Protein 4ZKY (pdb70)

CATH classification: 2.30.110.10

Sequence (278 aa):
FDAVTAFADAPAAVLSTLNADGAPHLVPVVFAVHVPHVEGQPARIYTAVDAKRKTTRNLRRLANIDRDSRVSLLVDDHYSDDWTQQLWWVRADGVATTHHSGDEVATGYALLRAKYHQYERVSLDGPVISVEVSRWASWQAFDAVTAFADAPAAVLSTLNADGAPHLVPVVFAVHVPHVEGQPARIYTAVDDAKRRKTTRNLRRLANIDDRDSRVSLLVDHYSDDWTQLWWVRADGVATTHHSGDEVATGYALLRAKYHQYERVSLDGPVISVEVSRWASWQA

Nearest PDB structures (foldseek):
  5jv4-assembly2_E  TM=9.352E-01  e=9.839E-26  Mycolicibacterium smegmatis
  5bnc-assembly1_B  TM=6.588E-01  e=6.387E-07  Mycolicibacterium smegmatis MC2 155
  2i02-assembly1_A  TM=6.975E-01  e=3.443E-06  Nostoc punctiforme PCC 73102
  6vna-assembly2_B-2  TM=7.358E-01  e=2.662E-05  Paracoccus denitrificans PD1222
  5jv4-assembly2_E  TM=9.347E-01  e=2.753E-26  Mycolicibacterium smegmatis

Solvent-accessible surface area: 13963 Å² total; per-residue (Å²): 124,82,19,37,66,20,0,25,107,15,59,21,2,5,1,0,1,6,18,77,103,24,10,4,12,0,11,28,11,25,0,4,21,66,79,16,179,97,150,75,104,58,10,88,0,2,1,17,3,125,20,135,170,175,110,53,180,68,82,115,28,25,52,6,8,134,159,37,41,79,4,0,0,2,3,53,74,60,19,91,57,36,104,95,32,50,17,0,1,0,21,7,73,3,68,38,42,142,88,52,120,36,19,62,48,0,44,61,50,0,119,90,66,10,123,6,15,164,140,48,81,19,118,13,11,0,0,5,0,88,7,92,138,69,17,54,114,94,75,112,87,14,41,68,23,0,24,109,15,60,23,2,9,0,0,0,7,22,79,101,24,16,4,2,0,8,23,11,29,0,4,20,73,86,25,192,96,178,67,111,44,10,78,0,3,2,23,3,79,55,160,156,188,37,124,59,20,104,76,17,22,44,3,5,109,124,36,39,77,4,0,0,1,4,50,76,47,25,94,60,26,88,104,35,52,32,0,13,0,10,6,70,3,69,23,46,134,85,52,123,40,16,64,48,0,43,63,45,0,122,91,61,8,103,18,16,129,204,65,58,16,90,8,11,0,0,4,0,72,10,76,120,71,29,54,109,101,74

InterPro domains:
  IPR011576 Pyridoxamine 5'-phosphate oxidase, N-terminal [PF01243] (8-140)
  IPR012349 FMN-binding split barrel [G3DSA:2.30.110.10] (1-142)
  IPR019967 F420-dependent enzyme, PPOX class, family Rv0121, probable [TIGR03668] (3-141)
  IPR052019 F420H(2)-dependent biliverdin reductase/Heme oxygenase [PTHR35176] (6-141)

Foldseek 3Di:
DDQVVVVQQDQKKWKWFAFPVRDIDIDMFGWHKADDPVPPFFIKIKTFDPDDPPPDDVCGVVVRCVVPQWMKIKDWDDDPPQQFTKMKMFTFGKDKAQDDDSLVVGVVRRVVNDVVCVVPPGRGIMIMTGTPDMDMDGD/DPQVVVVQQDQKKWKWFAAPVRHIDIDMFGWHKDDDPDPPFFIKIKTFDDPVDDDPVSVRVVVRCVVFQWMKIKDWDDDPPQQFTKMKMFTFGKDKAQDDDSLVVGVVRRVVNDVCCVPPPGRGIMIMTGTPDMDMDGD

Secondary structure (DSSP, 8-state):
--HHHHHHH-S-EEEEEE-TTS-EEEEEE--EEE--TTSSS--EEEEE----SSS---HHHHHHHHH--EEEEEEEE--SSGGG-EEEEEEEEEEEESSSHHHHHHHHHHHHH-GGGGTS---S-EEEEEEEEEEEEE-/--HHHHHHH-S-EEEEEE-TTS-EEEEEE--EEE--SSSSPPPEEEEE---SS--HHHHHHHHHHHH--EEEEEEEE--SSGGG-EEEEEEEEEEEESSSHHHHHHHHHHHHH-GGGGTS---S-EEEEEEEEEEEEE-

Organism: Mycolicibacterium smegmatis (strain ATCC 700084 / mc(2)155) (NCBI:txid246196)

Radius of gyration: 18.81 Å; Cα contacts (8 Å, |Δi|>4): 595; chains: 2; bounding box: 37×43×56 Å

B-factor: mean 31.4, std 14.58, range [12.13, 107.07]

Structure (mmCIF, N/CA/C/O backbone):
data_4ZKY
#
_entry.id   4ZKY
#
_cell.length_a   56.704
_cell.length_b   59.415
_cell.length_c   95.990
_cell.angle_alpha   90.00
_cell.angle_beta   90.00
_cell.angle_gamma   90.00
#
_symmetry.space_group_name_H-M   'P 21 21 21'
#
loop_
_entity.id
_entity.type
_entity.pdbx_description
1 polymer 'Pyridoxamine 5-phosphate oxidase'
2 non-polymer 'IODIDE ION'
3 non-polymer 'CHLORIDE ION'
4 non-polymer 'SODIUM ION'
5 water water
#
loop_
_atom_site.group_PDB
_atom_site.id
_atom_site.type_symbol
_atom_site.label_atom_id
_atom_site.label_alt_id
_atom_site.label_comp_id
_atom_site.label_asym_id
_atom_site.label_entity_id
_atom_site.label_seq_id
_atom_site.pdbx_PDB_ins_code
_atom_site.Cartn_x
_atom_site.Cartn_y
_atom_site.Cartn_z
_atom_site.occupancy
_atom_site.B_iso_or_equiv
_atom_site.auth_seq_id
_atom_site.auth_comp_id
_atom_site.auth_asym_id
_atom_site.auth_atom_id
_atom_site.pdbx_PDB_model_num
ATOM 1 N N . PHE A 1 5 ? -13.987 -31.165 10.240 1.00 54.43 4 PHE A N 1
ATOM 2 C CA . PHE A 1 5 ? -13.456 -29.867 10.647 1.00 49.24 4 PHE A CA 1
ATOM 3 C C . PHE A 1 5 ? -14.325 -29.258 11.737 1.00 45.80 4 PHE A C 1
ATOM 4 O O . PHE A 1 5 ? -15.498 -28.964 11.510 1.00 52.80 4 PHE A O 1
ATOM 12 N N . ASP A 1 6 ? -13.750 -29.080 12.922 1.00 44.90 5 ASP A N 1
ATOM 13 C CA . ASP A 1 6 ? -14.453 -28.420 14.016 1.00 44.22 5 ASP A CA 1
ATOM 14 C C . ASP A 1 6 ? -13.953 -26.976 14.163 1.00 41.05 5 ASP A C 1
ATOM 15 O O . ASP A 1 6 ? -12.812 -26.746 14.568 1.00 37.08 5 ASP A O 1
ATOM 20 N N . ALA A 1 7 ? -14.800 -26.013 13.821 1.00 40.95 6 ALA A N 1
ATOM 21 C CA . ALA A 1 7 ? -14.384 -24.616 13.800 1.00 36.92 6 ALA A CA 1
ATOM 22 C C . ALA A 1 7 ? -13.927 -24.158 15.180 1.00 35.70 6 ALA A C 1
ATOM 23 O O . ALA A 1 7 ? -12.885 -23.515 15.305 1.00 31.54 6 ALA A O 1
ATOM 25 N N . VAL A 1 8 ? -14.681 -24.512 16.219 1.00 34.96 7 VAL A N 1
ATOM 26 C CA . VAL A 1 8 ? -14.360 -24.037 17.562 1.00 33.39 7 VAL A CA 1
ATOM 27 C C . VAL A 1 8 ? -13.009 -24.585 18.017 1.00 34.88 7 VAL A C 1
ATOM 28 O O . VAL A 1 8 ? -12.214 -23.874 18.628 1.00 32.21 7 VAL A O 1
ATOM 32 N N . THR A 1 9 ? -12.740 -25.846 17.701 1.00 36.89 8 THR A N 1
ATOM 33 C CA . THR A 1 9 ? -11.467 -26.452 18.072 1.00 39.01 8 THR A CA 1
ATOM 34 C C . THR A 1 9 ? -10.288 -25.826 17.329 1.00 35.81 8 THR A C 1
ATOM 35 O O . THR A 1 9 ? -9.244 -25.539 17.927 1.00 36.06 8 THR A O 1
ATOM 39 N N . ALA A 1 10 ? -10.466 -25.614 16.029 1.00 32.36 9 ALA A N 1
ATOM 40 C CA . ALA A 1 10 ? -9.438 -25.001 15.198 1.00 33.68 9 ALA A CA 1
ATOM 41 C C . ALA A 1 10 ? -9.092 -23.614 15.737 1.00 28.39 9 ALA A C 1
ATOM 42 O O . ALA A 1 10 ? -7.920 -23.248 15.831 1.00 31.11 9 ALA A O 1
ATOM 44 N N . PHE A 1 11 ? -10.120 -22.857 16.096 1.00 27.49 10 PHE A N 1
ATOM 45 C CA . PHE A 1 11 ? -9.931 -21.537 16.674 1.00 25.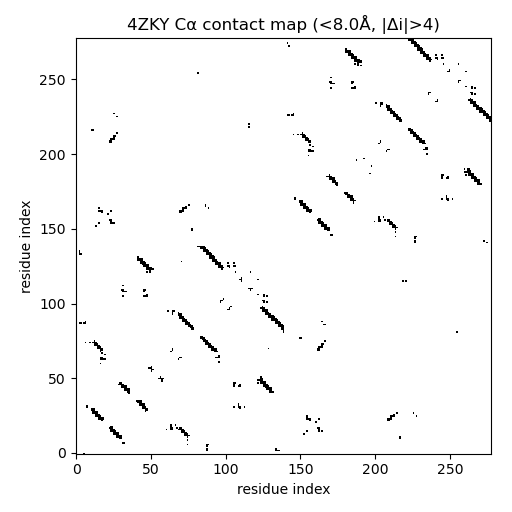84 10 PHE A CA 1
ATOM 46 C C . PHE A 1 11 ? -9.187 -21.645 18.012 1.00 29.02 10 PHE A C 1
ATOM 47 O O . PHE A 1 11 ? -8.182 -20.977 18.236 1.00 26.41 10 PHE A O 1
ATOM 55 N N . ALA A 1 12 ? -9.679 -22.503 18.898 1.00 32.23 11 ALA A N 1
ATOM 56 C CA . ALA A 1 12 ? -9.132 -22.612 20.250 1.00 30.91 11 ALA A CA 1
ATOM 57 C C . ALA A 1 12 ? -7.656 -23.018 20.255 1.00 31.46 11 ALA A C 1
ATOM 58 O O . ALA A 1 12 ? -6.875 -22.554 21.084 1.00 34.20 11 ALA A O 1
ATOM 60 N N . ASP A 1 13 ? -7.276 -23.875 19.318 1.00 27.67 12 ASP A N 1
ATOM 61 C CA . ASP A 1 13 ? -5.919 -24.407 19.275 1.00 36.20 12 ASP A CA 1
ATOM 62 C C . ASP A 1 13 ? -4.899 -23.438 18.687 1.00 39.15 12 ASP A C 1
ATOM 63 O O . ASP A 1 13 ? -3.704 -23.592 18.921 1.00 39.66 12 ASP A O 1
ATOM 68 N N . ALA A 1 14 ? -5.359 -22.453 17.917 1.00 27.74 13 ALA A N 1
ATOM 69 C CA . ALA A 1 14 ? -4.443 -21.532 17.263 1.00 31.48 13 ALA A CA 1
ATOM 70 C C . ALA A 1 14 ? -3.759 -20.596 18.255 1.00 25.29 13 ALA A C 1
ATOM 71 O O . ALA A 1 14 ? -4.344 -20.202 19.250 1.00 25.69 13 ALA A O 1
ATOM 73 N N . PRO A 1 15 ? -2.507 -20.239 17.966 1.00 26.20 14 PRO A N 1
ATOM 74 C CA . PRO A 1 15 ? -1.698 -19.402 18.844 1.00 25.70 14 PRO A CA 1
ATOM 75 C C . PRO A 1 15 ? -2.125 -17.944 18.871 1.00 27.40 14 PRO A C 1
ATOM 76 O O . PRO A 1 15 ? -2.027 -17.312 19.922 1.00 25.46 14 PRO A O 1
ATOM 80 N N . ALA A 1 16 ? -2.610 -17.423 17.746 1.00 24.03 15 ALA A N 1
ATOM 81 C CA . ALA A 1 16 ? -2.876 -15.995 17.652 1.00 22.93 15 ALA A CA 1
ATOM 82 C C . ALA A 1 16 ? -4.211 -15.700 16.971 1.00 22.23 15 ALA A C 1
ATOM 83 O O . ALA A 1 16 ? -4.618 -16.402 16.054 1.00 24.71 15 ALA A O 1
ATOM 85 N N . ALA A 1 17 ? -4.895 -14.662 17.428 1.00 17.82 16 ALA A N 1
ATOM 86 C CA . ALA A 1 17 ? -6.105 -14.215 16.738 1.00 17.94 16 ALA A CA 1
ATOM 87 C C . ALA A 1 17 ? -6.000 -12.715 16.506 1.00 17.48 16 ALA A C 1
ATOM 88 O O . ALA A 1 17 ? -5.225 -12.034 17.185 1.00 22.47 16 ALA A O 1
ATOM 90 N N . VAL A 1 18 ? -6.754 -12.186 15.551 1.00 18.10 17 VAL A N 1
ATOM 91 C CA . VAL A 1 18 ? -6.827 -10.740 15.432 1.00 16.77 17 VAL A CA 1
ATOM 92 C C . VAL A 1 18 ? -8.115 -10.237 16.075 1.00 18.44 17 VAL A C 1
ATOM 93 O O . VAL A 1 18 ? -9.203 -10.695 15.723 1.00 18.30 17 VAL A O 1
ATOM 97 N N . LEU A 1 19 ? -7.976 -9.291 17.004 1.00 16.80 18 LEU A N 1
ATOM 98 C CA . LEU A 1 19 ? -9.097 -8.679 17.708 1.00 15.79 18 LEU A CA 1
ATOM 99 C C . LEU A 1 19 ? -9.476 -7.354 17.073 1.00 15.07 18 LEU A C 1
ATOM 100 O O . LEU A 1 19 ? -8.635 -6.471 16.911 1.00 17.90 18 LEU A O 1
ATOM 105 N N . SER A 1 20 ? -10.749 -7.210 16.725 1.00 15.59 19 SER A N 1
ATOM 106 C CA . SER A 1 20 ? -11.230 -5.937 16.203 1.00 16.24 19 SER A CA 1
ATOM 107 C C . SER A 1 20 ? -12.173 -5.275 17.181 1.00 18.74 19 SER A C 1
ATOM 108 O O . SER A 1 20 ? -13.119 -5.905 17.647 1.00 19.67 19 SER A O 1
ATOM 111 N N . THR A 1 21 ? -11.891 -4.014 17.500 1.00 21.68 20 THR A N 1
ATOM 112 C CA . THR A 1 21 ? -12.758 -3.190 18.342 1.00 22.82 20 THR A CA 1
ATOM 113 C C . THR A 1 21 ? -13.073 -1.923 17.570 1.00 21.53 20 THR A C 1
ATOM 114 O O . THR A 1 21 ? -12.467 -1.665 16.536 1.00 21.08 20 THR A O 1
ATOM 118 N N . LEU A 1 22 ? -13.994 -1.120 18.092 1.00 18.12 21 LEU A N 1
ATOM 119 C CA . LEU A 1 22 ? -14.401 0.105 17.432 1.00 19.73 21 LEU A CA 1
ATOM 120 C C . LEU A 1 22 ? -13.774 1.328 18.076 1.00 19.28 21 LEU A C 1
ATOM 121 O O . LEU A 1 22 ? -13.917 1.521 19.285 1.00 23.59 21 LEU A O 1
ATOM 126 N N . ASN A 1 23 ? -13.122 2.154 17.273 1.00 20.74 22 ASN A N 1
ATOM 127 C CA . ASN A 1 23 ? -12.567 3.411 17.752 1.00 20.20 22 ASN A CA 1
ATOM 128 C C . ASN A 1 23 ? -13.697 4.371 18.108 1.00 26.29 22 ASN A C 1
ATOM 129 O O . ASN A 1 23 ? -14.865 4.101 17.817 1.00 22.30 22 ASN A O 1
ATOM 134 N N . ALA A 1 24 ? -13.348 5.483 18.754 1.00 27.50 23 ALA A N 1
ATOM 135 C CA . ALA A 1 24 ? -14.347 6.462 19.191 1.00 29.35 23 ALA A CA 1
ATOM 136 C C . ALA A 1 24 ? -15.269 6.945 18.072 1.00 27.73 23 ALA A C 1
ATOM 137 O O . ALA A 1 24 ? -16.462 7.157 18.306 1.00 29.24 23 ALA A O 1
ATOM 139 N N . ASP A 1 25 ? -14.725 7.129 16.872 1.00 24.74 24 ASP A N 1
ATOM 140 C CA . ASP A 1 25 ? -15.539 7.619 15.756 1.00 27.03 24 ASP A CA 1
ATOM 141 C C . ASP A 1 25 ? -16.256 6.498 14.998 1.00 28.37 24 ASP A C 1
ATOM 142 O O . ASP A 1 25 ? -16.900 6.740 13.975 1.00 25.42 24 ASP A O 1
ATOM 147 N N . GLY A 1 26 ? -16.138 5.276 15.493 1.00 24.43 25 GLY A N 1
ATOM 148 C CA . GLY A 1 26 ? -16.818 4.136 14.884 1.00 23.54 25 GLY A CA 1
ATOM 149 C C . GLY A 1 26 ? -15.979 3.332 13.900 1.00 25.87 25 GLY A C 1
ATOM 150 O O . GLY A 1 26 ? -16.410 2.274 13.427 1.00 20.91 25 GLY A O 1
ATOM 151 N N . ALA A 1 27 ? -14.790 3.823 13.579 1.00 22.83 26 ALA A N 1
ATOM 152 C CA . ALA A 1 27 ? -13.906 3.124 12.621 1.00 21.22 26 ALA A CA 1
ATOM 153 C C . ALA A 1 27 ? -13.289 1.882 13.252 1.00 22.56 26 ALA A C 1
ATOM 154 O O . ALA A 1 27 ? -13.094 1.805 14.461 1.00 22.41 26 ALA A O 1
ATOM 156 N N . PRO A 1 28 ? -12.975 0.873 12.436 1.00 18.50 27 PRO A N 1
ATOM 157 C CA . PRO A 1 28 ? -12.444 -0.332 13.062 1.00 16.67 27 PRO A CA 1
ATOM 158 C C . PRO A 1 28 ? -10.982 -0.217 13.441 1.00 17.86 27 PRO A C 1
ATOM 159 O O . PRO A 1 28 ? -10.189 0.452 12.776 1.00 21.78 27 PRO A O 1
ATOM 163 N N . HIS A 1 29 ? -10.635 -0.907 14.513 1.00 20.17 28 HIS A N 1
ATOM 164 C CA . HIS A 1 29 ? -9.276 -1.023 14.964 1.00 25.40 28 HIS A CA 1
ATOM 165 C C . HIS A 1 29 ? -8.919 -2.510 15.016 1.00 24.97 28 HIS A C 1
ATOM 166 O O . HIS A 1 29 ? -9.809 -3.339 15.145 1.00 28.34 28 HIS A O 1
ATOM 173 N N . LEU A 1 30 ? -7.651 -2.838 14.777 1.00 17.13 29 LEU A N 1
ATOM 174 C CA . LEU A 1 30 ? -7.166 -4.225 14.765 1.00 15.85 29 LEU A CA 1
ATOM 175 C C . LEU A 1 30 ? -5.885 -4.390 15.565 1.00 15.92 29 LEU A C 1
ATOM 176 O O . LEU A 1 30 ? -4.949 -3.601 15.386 1.00 17.22 29 LEU A O 1
ATOM 181 N N . VAL A 1 31 ? -5.799 -5.446 16.371 1.00 15.35 30 VAL A N 1
ATOM 182 C CA . VAL A 1 31 ? -4.563 -5.755 17.090 1.00 16.49 30 VAL A CA 1
ATOM 183 C C . VAL A 1 31 ? -4.513 -7.277 17.286 1.00 15.26 30 VAL A C 1
ATOM 184 O O . VAL A 1 31 ? -5.550 -7.901 17.494 1.00 18.80 30 VAL A O 1
ATOM 188 N N . PRO A 1 32 ? -3.328 -7.889 17.154 1.00 15.67 31 PRO A N 1
ATOM 189 C CA . PRO A 1 32 ? -3.316 -9.325 17.416 1.00 17.72 31 PRO A CA 1
ATOM 190 C C . PRO A 1 32 ? -3.225 -9.612 18.905 1.00 18.42 31 PRO A C 1
ATOM 191 O O . PRO A 1 32 ? -2.699 -8.790 19.679 1.00 20.86 31 PRO A O 1
ATOM 195 N N . VAL A 1 33 ? -3.755 -10.765 19.291 1.00 19.16 32 VAL A N 1
ATOM 196 C CA . VAL A 1 33 ? -3.775 -11.164 20.695 1.00 20.59 32 VAL A CA 1
ATOM 197 C C . VAL A 1 33 ? -3.446 -12.655 20.850 1.00 22.74 32 VAL A C 1
ATOM 198 O O . VAL A 1 33 ? -3.607 -13.439 19.918 1.00 20.48 32 VAL A O 1
ATOM 202 N N . VAL A 1 34 ? -2.933 -13.035 22.026 1.00 21.66 33 VAL A N 1
ATOM 203 C CA . VAL A 1 34 ? -2.973 -14.433 22.442 1.00 26.62 33 VAL A CA 1
ATOM 204 C C . VAL A 1 34 ? -4.203 -14.562 23.329 1.00 21.78 33 VAL A C 1
ATOM 205 O O . VAL A 1 34 ? -4.656 -13.582 23.928 1.00 22.67 33 VAL A O 1
ATOM 209 N N . PHE A 1 35 ? -4.768 -15.760 23.380 1.00 26.99 34 PHE A N 1
ATOM 210 C CA . PHE A 1 35 ? -6.121 -15.930 23.878 1.00 25.99 34 PHE A CA 1
ATOM 211 C C . PHE A 1 35 ? -6.360 -17.376 24.304 1.00 27.08 34 PHE A C 1
ATOM 212 O O . PHE A 1 35 ? -5.664 -18.288 23.853 1.00 26.97 34 PHE A O 1
ATOM 220 N N . ALA A 1 36 ? -7.384 -17.582 25.124 1.00 28.70 35 ALA A N 1
ATOM 221 C CA . ALA A 1 36 ? -7.817 -18.932 25.435 1.00 30.92 35 ALA A CA 1
ATOM 222 C C . ALA A 1 36 ? -9.328 -19.028 25.364 1.00 25.23 35 ALA A C 1
ATOM 223 O O . ALA A 1 36 ? -10.045 -18.118 25.795 1.00 33.18 35 ALA A O 1
ATOM 225 N N . VAL A 1 37 ? -9.813 -20.149 24.851 1.00 29.96 36 VAL A N 1
ATOM 226 C CA . VAL A 1 37 ? -11.239 -20.347 24.702 1.00 29.32 36 VAL A CA 1
ATOM 227 C C . VAL A 1 37 ? -11.753 -21.264 25.806 1.00 36.23 36 VAL A C 1
ATOM 228 O O . VAL A 1 37 ? -11.132 -22.268 26.117 1.00 34.47 36 VAL A O 1
ATOM 232 N N . HIS A 1 38 ? -12.867 -20.887 26.416 1.00 34.86 37 HIS A N 1
ATOM 233 C CA . HIS A 1 38 ? -13.578 -21.802 27.300 1.00 41.96 37 HIS A CA 1
ATOM 234 C C . HIS A 1 38 ? -14.851 -22.313 26.628 1.00 44.77 37 HIS A C 1
ATOM 235 O O . HIS A 1 38 ? -15.750 -21.525 26.330 1.00 45.94 37 HIS A O 1
ATOM 242 N N . VAL A 1 39 ? -14.939 -23.619 26.394 1.00 46.77 38 VAL A N 1
ATOM 243 C CA . VAL A 1 39 ? -16.189 -24.179 25.893 1.00 55.18 38 VAL A CA 1
ATOM 244 C C . VAL A 1 39 ? -16.988 -24.715 27.067 1.00 63.50 38 VAL A C 1
ATOM 245 O O . VAL A 1 39 ? -16.615 -25.725 27.667 1.00 62.48 38 VAL A O 1
ATOM 249 N N . PRO A 1 40 ? -18.101 -24.038 27.393 1.00 66.31 39 PRO A N 1
ATOM 250 C CA . PRO A 1 40 ? -18.875 -24.428 28.574 1.00 72.82 39 PRO A CA 1
ATOM 251 C C . PRO A 1 40 ? -19.416 -25.828 28.362 1.00 78.39 39 PRO A C 1
ATOM 252 O O . PRO A 1 40 ? -20.037 -26.106 27.332 1.00 80.07 39 PRO A O 1
ATOM 256 N N . HIS A 1 41 ? -19.184 -26.705 29.329 1.00 84.17 40 HIS A N 1
ATOM 257 C CA . HIS A 1 41 ? -19.536 -28.098 29.131 1.00 89.91 40 HIS A CA 1
ATOM 258 C C . HIS A 1 41 ? -20.953 -28.382 29.625 1.00 91.16 40 HIS A C 1
ATOM 259 O O . HIS A 1 41 ? -21.310 -29.527 29.896 1.00 96.42 40 HIS A O 1
ATOM 266 N N . VAL A 1 42 ? -21.758 -27.331 29.743 1.00 88.68 41 VAL A N 1
ATOM 267 C CA . VAL A 1 42 ? -23.163 -27.488 30.091 1.00 90.15 41 VAL A CA 1
ATOM 268 C C . VAL A 1 42 ? -23.953 -27.348 28.803 1.00 89.96 41 VAL A C 1
ATOM 269 O O . VAL A 1 42 ? -25.166 -27.143 28.821 1.00 89.48 41 VAL A O 1
ATOM 273 N N . GLU A 1 43 ? -23.208 -27.477 27.704 1.00 87.55 42 GLU A N 1
ATOM 274 C CA . GLU A 1 43 ? -23.653 -27.414 26.308 1.00 88.18 42 GLU A CA 1
ATOM 275 C C . GLU A 1 43 ? -24.968 -26.666 26.068 1.00 87.64 42 GLU A C 1
ATOM 276 O O . GLU A 1 43 ? -26.046 -27.139 26.421 1.00 91.69 42 GLU A O 1
ATOM 282 N N . GLY A 1 44 ? -24.872 -25.528 25.392 1.00 85.76 43 GLY A N 1
ATOM 283 C CA . GLY A 1 44 ? -26.025 -24.681 25.153 1.00 83.38 43 GLY A CA 1
ATOM 284 C C . GLY A 1 44 ? -25.755 -23.328 25.777 1.00 83.76 43 GLY A C 1
ATOM 285 O O . GLY A 1 44 ? -26.533 -22.382 25.632 1.00 79.13 43 GLY A O 1
ATOM 286 N N . GLN A 1 45 ? -24.588 -23.204 26.358 1.00 81.61 44 GLN A N 1
ATOM 287 C CA . GLN A 1 45 ? -24.208 -21.928 26.852 1.00 74.45 44 GLN A CA 1
ATOM 288 C C . GLN A 1 45 ? -23.126 -21.393 25.980 1.00 70.42 44 GLN A C 1
ATOM 289 O O . GLN A 1 45 ? -22.429 -22.129 25.327 1.00 67.28 44 GLN A O 1
ATOM 295 N N . PRO A 1 46 ? -23.035 -20.081 25.921 1.00 66.37 45 PRO A N 1
ATOM 296 C CA . PRO A 1 46 ? -22.131 -19.497 24.929 1.00 56.58 45 PRO A CA 1
ATOM 297 C C . PRO A 1 46 ? -20.675 -19.752 25.285 1.00 51.74 45 PRO A C 1
ATOM 298 O O . PRO A 1 46 ? -20.323 -19.778 26.463 1.00 49.09 45 PRO A O 1
ATOM 302 N N . ALA A 1 47 ? -19.836 -19.925 24.270 1.00 47.16 46 ALA A N 1
ATOM 303 C CA . ALA A 1 47 ? -18.404 -20.025 24.487 1.00 45.36 46 ALA A CA 1
ATOM 304 C C . ALA A 1 47 ? -17.870 -18.706 25.032 1.00 37.32 46 ALA A C 1
ATOM 305 O O . ALA A 1 47 ? -18.456 -17.639 24.807 1.00 36.16 46 ALA A O 1
ATOM 307 N N . ARG A 1 48 ? -16.754 -18.781 25.745 1.00 34.90 47 ARG A N 1
ATOM 308 C CA . ARG A 1 48 ? -16.097 -17.583 26.247 1.00 36.22 47 ARG A CA 1
ATOM 309 C C . ARG A 1 48 ? -14.678 -17.505 25.726 1.00 33.23 47 ARG A C 1
ATOM 310 O O . ARG A 1 48 ? -13.952 -18.497 25.735 1.00 34.20 47 ARG A O 1
ATOM 318 N N . ILE A 1 49 ? -14.274 -16.321 25.285 1.00 27.54 48 ILE A N 1
ATOM 319 C CA . ILE A 1 49 ? -12.889 -16.130 24.882 1.00 27.42 48 ILE A CA 1
ATOM 320 C C . ILE A 1 49 ? -12.197 -15.184 25.843 1.00 27.64 48 ILE A C 1
ATOM 321 O O . ILE A 1 49 ? -12.694 -14.089 26.111 1.00 32.14 48 ILE A O 1
ATOM 326 N N . TYR A 1 50 ? -11.044 -15.600 26.348 1.00 29.94 49 TYR A N 1
ATOM 327 C CA . TYR A 1 50 ? -10.319 -14.793 27.312 1.00 30.29 49 TYR A CA 1
ATOM 328 C C . TYR A 1 50 ? -9.009 -14.282 26.753 1.00 26.26 49 TYR A C 1
ATOM 329 O O . TYR A 1 50 ? -8.258 -15.030 26.140 1.00 26.13 49 TYR A O 1
ATOM 338 N N . THR A 1 51 ? -8.725 -13.008 26.995 1.00 23.49 50 THR A N 1
ATOM 339 C CA . THR A 1 51 ? -7.448 -12.457 26.591 1.00 26.01 50 THR A CA 1
ATOM 340 C C . THR A 1 51 ? -7.010 -11.382 27.577 1.00 23.40 50 THR A C 1
ATOM 341 O O . THR A 1 51 ? -7.810 -10.539 27.992 1.00 29.69 50 THR A O 1
ATOM 345 N N . ALA A 1 52 ? -5.735 -11.428 27.949 1.00 28.97 51 ALA A N 1
ATOM 346 C CA . ALA A 1 52 ? -5.189 -10.543 28.970 1.00 33.22 51 ALA A CA 1
ATOM 347 C C . ALA A 1 52 ? -4.537 -9.344 28.305 1.00 33.44 51 ALA A C 1
ATOM 348 O O . ALA A 1 52 ? -4.090 -9.424 27.157 1.00 36.88 51 ALA A O 1
ATOM 350 N N . VAL A 1 53 ? -4.514 -8.228 29.022 1.00 31.27 52 VAL A N 1
ATOM 351 C CA . VAL A 1 53 ? -3.893 -7.011 28.529 1.00 32.31 52 VAL A CA 1
ATOM 352 C C . VAL A 1 53 ? -2.703 -6.586 29.382 1.00 40.73 52 VAL A C 1
ATOM 353 O O . VAL A 1 53 ? -2.824 -6.473 30.600 1.00 43.59 52 VAL A O 1
ATOM 357 N N . ASP A 1 54 ? -1.556 -6.364 28.748 1.00 44.54 53 ASP A N 1
ATOM 358 C CA . ASP A 1 54 ? -0.402 -5.785 29.434 1.00 48.61 53 ASP A CA 1
ATOM 359 C C . ASP A 1 54 ? -0.565 -4.268 29.492 1.00 54.30 53 ASP A C 1
ATOM 360 O O . ASP A 1 54 ? -0.040 -3.541 28.645 1.00 53.87 53 ASP A O 1
ATOM 365 N N . ALA A 1 55 ? -1.341 -3.792 30.466 1.00 52.37 54 ALA A N 1
ATOM 366 C CA . ALA A 1 55 ? -1.545 -2.346 30.642 1.00 57.08 54 ALA A CA 1
ATOM 367 C C . ALA A 1 55 ? -1.578 -1.918 32.115 1.00 65.88 54 ALA A C 1
ATOM 368 O O . ALA A 1 55 ? -2.342 -2.469 32.910 1.00 63.44 54 ALA A O 1
ATOM 370 N N . LYS A 1 56 ? -0.707 -0.977 32.477 1.00 69.95 55 LYS A N 1
ATOM 371 C CA . LYS A 1 56 ? -0.767 -0.334 33.787 1.00 70.64 55 LYS A CA 1
ATOM 372 C C . LYS A 1 56 ? -1.593 0.966 33.667 1.00 68.14 55 LYS A C 1
ATOM 373 O O . LYS A 1 56 ? -1.586 1.608 32.609 1.00 66.83 55 LYS A O 1
ATOM 379 N N . ARG A 1 57 ? -2.251 1.389 34.748 1.00 72.96 56 ARG A N 1
ATOM 380 C CA . ARG A 1 57 ? -3.048 2.619 34.723 1.00 69.22 56 ARG A CA 1
ATOM 381 C C . ARG A 1 57 ? -2.172 3.843 35.026 1.00 73.68 56 ARG A C 1
ATOM 382 O O . ARG A 1 57 ? -1.158 3.733 35.720 1.00 76.37 56 ARG A O 1
ATOM 390 N N . LYS A 1 58 ? -2.566 4.991 34.469 1.00 72.88 57 LYS A N 1
ATOM 391 C CA . LYS A 1 58 ? -1.940 6.310 34.691 1.00 75.74 57 LYS A CA 1
ATOM 392 C C . LYS A 1 58 ? -0.599 6.531 33.989 1.00 69.46 57 LYS A C 1
ATOM 393 O O . LYS A 1 58 ? -0.251 7.673 33.679 1.00 68.78 57 LYS A O 1
ATOM 399 N N . THR A 1 59 ? 0.162 5.473 33.734 1.00 65.49 58 THR A N 1
ATOM 400 C CA . THR A 1 59 ? 1.524 5.703 33.270 1.00 61.72 58 THR A CA 1
ATOM 401 C C . THR A 1 59 ? 1.993 4.740 32.142 1.00 63.96 58 THR A C 1
ATOM 402 O O . THR A 1 59 ? 3.189 4.468 31.996 1.00 60.17 58 THR A O 1
ATOM 406 N N . THR A 1 60 ? 1.053 4.268 31.314 1.00 68.46 59 THR A N 1
ATOM 407 C CA . THR A 1 60 ? 1.389 3.360 30.200 1.00 67.72 59 THR A CA 1
ATOM 408 C C . THR A 1 60 ? 0.391 3.370 29.036 1.00 61.73 59 THR A C 1
ATOM 409 O O . THR A 1 60 ? -0.472 4.242 28.958 1.00 64.04 59 THR A O 1
ATOM 413 N N . ARG A 1 61 ? 0.531 2.390 28.135 1.00 50.89 60 ARG A N 1
ATOM 414 C CA . ARG A 1 61 ? -0.259 2.327 26.901 1.00 55.88 60 ARG A CA 1
ATOM 415 C C . ARG A 1 61 ? -0.983 0.970 26.700 1.00 53.85 60 ARG A C 1
ATOM 416 O O . ARG A 1 61 ? -1.380 0.333 27.680 1.00 46.98 60 ARG A O 1
ATOM 424 N N . ASN A 1 62 ? -1.159 0.539 25.442 1.00 43.07 61 ASN A N 1
ATOM 425 C CA . ASN A 1 62 ? -2.075 -0.576 25.106 1.00 41.47 61 ASN A CA 1
ATOM 426 C C . ASN A 1 62 ? -3.479 -0.215 25.560 1.00 37.48 61 ASN A C 1
ATOM 427 O O . ASN A 1 62 ? -4.351 -1.069 25.693 1.00 37.75 61 ASN A O 1
ATOM 432 N N . LEU A 1 63 ? -3.682 1.068 25.816 1.00 32.20 62 LEU A N 1
ATOM 433 C CA . LEU A 1 63 ? -4.930 1.530 26.375 1.00 37.03 62 LEU A CA 1
ATOM 434 C C . LEU A 1 63 ? -6.066 1.471 25.381 1.00 31.61 62 LEU A C 1
ATOM 435 O O . LEU A 1 63 ? -7.218 1.357 25.784 1.00 28.17 62 LEU A O 1
ATOM 440 N N . ARG A 1 64 ? -5.748 1.536 24.089 1.00 27.33 63 ARG A N 1
ATOM 441 C CA . ARG A 1 64 ? -6.791 1.699 23.079 1.00 28.14 63 ARG A CA 1
ATOM 442 C C . ARG A 1 64 ? -7.843 0.577 23.043 1.00 24.72 63 ARG A C 1
ATOM 443 O O . ARG A 1 64 ? -9.037 0.874 22.982 1.00 26.32 63 ARG A O 1
ATOM 451 N N . ARG A 1 65 ? -7.442 -0.693 23.079 1.00 21.74 64 ARG A N 1
ATOM 452 C CA . ARG A 1 65 ? -8.460 -1.751 22.996 1.00 25.75 64 ARG A CA 1
ATOM 453 C C . ARG A 1 65 ? -9.403 -1.711 24.196 1.00 25.08 64 ARG A C 1
ATOM 454 O O . ARG A 1 65 ? -10.599 -1.994 24.070 1.00 22.78 64 ARG A O 1
ATOM 462 N N . LEU A 1 66 ? -8.855 -1.371 25.360 1.00 24.09 65 LEU A N 1
ATOM 463 C CA . LEU A 1 66 ? -9.649 -1.226 26.572 1.00 23.76 65 LEU A CA 1
ATOM 464 C C . LEU A 1 66 ? -10.594 -0.040 26.488 1.00 21.19 65 LEU A C 1
ATOM 465 O O . LEU A 1 66 ? -11.767 -0.141 26.862 1.00 23.86 65 LEU A O 1
ATOM 470 N N . ALA A 1 67 ? -10.096 1.081 25.984 1.00 21.72 66 ALA A N 1
ATOM 471 C CA . ALA A 1 67 ? -10.923 2.272 25.879 1.00 24.33 66 ALA A CA 1
ATOM 472 C C . ALA A 1 67 ? -12.035 2.045 24.857 1.00 23.78 66 ALA A C 1
ATOM 473 O O . ALA A 1 67 ? -13.167 2.494 25.054 1.00 26.32 66 ALA A O 1
ATOM 475 N N . ASN A 1 68 ? -11.710 1.364 23.755 1.00 23.78 67 ASN A N 1
ATOM 476 C CA . ASN A 1 68 ? -12.719 1.057 22.756 1.00 25.81 67 ASN A CA 1
ATOM 477 C C . ASN A 1 68 ? -13.841 0.192 23.311 1.00 19.96 67 ASN A C 1
ATOM 478 O O . ASN A 1 68 ? -15.025 0.473 23.110 1.00 26.16 67 ASN A O 1
ATOM 483 N N . ILE A 1 69 ? -13.467 -0.868 24.009 1.00 18.66 68 ILE A N 1
ATOM 484 C CA . ILE A 1 69 ? -14.424 -1.806 24.571 1.00 23.25 68 ILE A CA 1
ATOM 485 C C . ILE A 1 69 ? -15.315 -1.125 25.629 1.00 23.66 68 ILE A C 1
ATOM 486 O O . ILE A 1 69 ? -16.512 -1.407 25.730 1.00 23.37 68 ILE A O 1
ATOM 491 N N . ASP A 1 70 ? -14.736 -0.197 26.375 1.00 24.58 69 ASP A N 1
ATOM 492 C CA . ASP A 1 70 ? -15.478 0.521 27.406 1.00 27.59 69 ASP A CA 1
ATOM 493 C C . ASP A 1 70 ? -16.585 1.370 26.795 1.00 29.41 69 ASP A C 1
ATOM 494 O O . ASP A 1 70 ? -17.669 1.500 27.377 1.00 31.85 69 ASP A O 1
ATOM 499 N N . ARG A 1 71 ? -16.324 1.933 25.616 1.00 24.36 70 ARG A N 1
ATOM 500 C CA . ARG A 1 71 ? -17.329 2.726 24.905 1.00 25.08 70 ARG A CA 1
ATOM 501 C C . ARG A 1 71 ? -18.332 1.876 24.127 1.00 28.68 70 ARG A C 1
ATOM 502 O O . ARG A 1 71 ? -19.516 2.196 24.085 1.00 27.58 70 ARG A O 1
ATOM 510 N N . ASP A 1 72 ? -17.860 0.785 23.530 1.00 24.58 71 ASP A N 1
ATOM 511 C CA . ASP A 1 72 ? -18.713 -0.079 22.712 1.00 23.76 71 ASP A CA 1
ATOM 512 C C . ASP A 1 72 ? -18.210 -1.505 22.845 1.00 22.64 71 ASP A C 1
ATOM 513 O O . ASP A 1 72 ? -17.105 -1.804 22.395 1.00 23.30 71 ASP A O 1
ATOM 518 N N . SER A 1 73 ? -19.008 -2.382 23.462 1.00 19.74 72 SER A N 1
ATOM 519 C CA . SER A 1 73 ? -18.532 -3.725 23.816 1.00 22.00 72 SER A CA 1
ATOM 520 C C . SER A 1 73 ? -18.514 -4.732 22.654 1.00 22.65 72 SER A C 1
ATOM 521 O O . SER A 1 73 ? -18.138 -5.892 22.843 1.00 23.87 72 SER A O 1
ATOM 524 N N . ARG A 1 74 ? -18.946 -4.304 21.478 1.00 21.14 73 ARG A N 1
ATOM 525 C CA . ARG A 1 74 ? -19.041 -5.220 20.342 1.00 21.64 73 ARG A CA 1
ATOM 526 C C . ARG A 1 74 ? -17.664 -5.479 19.717 1.00 20.54 73 ARG A C 1
ATOM 527 O O . ARG A 1 74 ? -16.972 -4.539 19.316 1.00 20.20 73 ARG A O 1
ATOM 535 N N . VAL A 1 75 ? -17.262 -6.749 19.663 1.00 20.05 74 VAL A N 1
ATOM 536 C CA . VAL A 1 75 ? -15.962 -7.119 19.101 1.00 20.91 74 VAL A CA 1
ATOM 537 C C . VAL A 1 75 ? -16.055 -8.315 18.173 1.00 21.15 74 VAL A C 1
ATOM 538 O O . VAL A 1 75 ? -17.067 -9.005 18.120 1.00 20.72 74 VAL A O 1
ATOM 542 N N . SER A 1 76 ? -14.975 -8.544 17.432 1.00 20.63 75 SER A N 1
ATOM 543 C CA . SER A 1 76 ? -14.844 -9.718 16.585 1.00 19.09 75 SER A CA 1
ATOM 544 C C . SER A 1 76 ? -13.411 -10.202 16.693 1.00 21.41 75 SER A C 1
ATOM 545 O O . SER A 1 76 ? -12.492 -9.373 16.844 1.00 19.42 75 SER A O 1
ATOM 548 N N . LEU A 1 77 ? -13.223 -11.525 16.644 1.00 18.64 76 LEU A N 1
ATOM 549 C CA . LEU A 1 77 ? -11.895 -12.131 16.622 1.00 19.64 76 LEU A CA 1
ATOM 550 C C . LEU A 1 77 ? -11.787 -13.118 15.476 1.00 18.88 76 LEU A C 1
ATOM 551 O O . LEU A 1 77 ? -12.724 -13.890 15.222 1.00 19.66 76 LEU A O 1
ATOM 556 N N . LEU A 1 78 ? -10.643 -13.109 14.794 1.00 17.11 77 LEU A N 1
ATOM 557 C CA . LEU A 1 78 ? -10.440 -14.004 13.666 1.00 19.84 77 LEU A CA 1
ATOM 558 C C . LEU A 1 78 ? -9.122 -14.763 13.758 1.00 20.46 77 LEU A C 1
ATOM 559 O O . LEU A 1 78 ? -8.065 -14.185 14.012 1.00 18.00 77 LEU A O 1
ATOM 564 N N . VAL A 1 79 ? -9.220 -16.070 13.543 1.00 18.99 78 VAL A N 1
ATOM 565 C CA . VAL A 1 79 ? -8.079 -16.951 13.378 1.00 17.22 78 VAL A CA 1
ATOM 566 C C . VAL A 1 79 ? -8.024 -17.356 11.910 1.00 19.00 78 VAL A C 1
ATOM 567 O O . VAL A 1 79 ? -9.027 -17.779 11.328 1.00 20.39 78 VAL A O 1
ATOM 571 N N A ASP A 1 80 ? -6.841 -17.231 11.319 0.56 19.50 79 ASP A N 1
ATOM 572 N N B ASP A 1 80 ? -6.876 -17.206 11.268 0.44 20.08 79 ASP A N 1
ATOM 573 C CA A ASP A 1 80 ? -6.660 -17.505 9.909 0.56 18.87 79 ASP A CA 1
ATOM 574 C CA B ASP A 1 80 ? -6.807 -17.619 9.879 0.44 18.83 79 ASP A CA 1
ATOM 575 C C A ASP A 1 80 ? -5.566 -18.539 9.663 0.56 20.38 79 ASP A C 1
ATOM 576 C C B ASP A 1 80 ? -5.604 -18.508 9.634 0.44 19.65 79 ASP A C 1
ATOM 577 O O A ASP A 1 80 ? -4.595 -18.619 10.425 0.56 22.67 79 ASP A O 1
ATOM 578 O O B ASP A 1 80 ? -4.603 -18.452 10.353 0.44 22.55 79 ASP A O 1
ATOM 587 N N . HIS A 1 81 ? -5.733 -19.339 8.611 1.00 18.61 80 HIS A N 1
ATOM 588 C CA . HIS A 1 81 ? -4.678 -20.241 8.198 1.00 18.57 80 HIS A CA 1
ATOM 589 C C . HIS A 1 81 ? -4.351 -19.985 6.738 1.00 20.43 80 HIS A C 1
ATOM 590 O O . HIS A 1 81 ? -5.193 -20.194 5.841 1.00 21.22 80 HIS A O 1
ATOM 597 N N . TYR A 1 82 ? -3.131 -19.519 6.494 1.00 19.68 81 TYR A N 1
ATOM 598 C CA . TYR A 1 82 ? -2.661 -19.335 5.141 1.00 21.93 81 TYR A CA 1
ATOM 599 C C . TYR A 1 82 ? -1.797 -20.518 4.753 1.00 21.76 81 TYR A C 1
ATOM 600 O O . TYR A 1 82 ? -1.086 -21.082 5.589 1.00 23.36 81 TYR A O 1
ATOM 609 N N . SER A 1 83 ? -1.883 -20.885 3.486 1.00 22.28 82 SER A N 1
ATOM 610 C CA . SER A 1 83 ? -1.015 -21.895 2.894 1.00 22.86 82 SER A CA 1
ATOM 611 C C . SER A 1 83 ? -0.653 -21.506 1.484 1.00 22.18 82 SER A C 1
ATOM 612 O O . SER A 1 83 ? -1.437 -20.865 0.787 1.00 20.78 82 SER A O 1
ATOM 615 N N . ASP A 1 84 ? 0.531 -21.910 1.037 1.00 20.94 83 ASP A N 1
ATOM 616 C CA . ASP A 1 84 ? 0.919 -21.649 -0.330 1.00 17.04 83 ASP A CA 1
ATOM 617 C C . ASP A 1 84 ? -0.022 -22.426 -1.261 1.00 21.93 83 ASP A C 1
ATOM 618 O O . ASP A 1 84 ? -0.277 -22.009 -2.382 1.00 21.98 83 ASP A O 1
ATOM 623 N N . ASP A 1 85 ? -0.582 -23.517 -0.749 1.00 20.89 84 ASP A N 1
ATOM 624 C CA . ASP A 1 85 ? -1.627 -24.268 -1.439 1.00 26.68 84 ASP A CA 1
ATOM 625 C C . ASP A 1 85 ? -2.992 -23.681 -1.079 1.00 22.89 84 ASP A C 1
ATOM 626 O O . ASP A 1 85 ? -3.480 -23.909 0.027 1.00 23.23 84 ASP A O 1
ATOM 631 N N . TRP A 1 86 ? -3.596 -22.922 -1.984 1.00 23.51 85 TRP A N 1
ATOM 632 C CA . TRP A 1 86 ? -4.823 -22.210 -1.618 1.00 25.32 85 TRP A CA 1
ATOM 633 C C . TRP A 1 86 ? -6.023 -23.134 -1.402 1.00 25.90 85 TRP A C 1
ATOM 634 O O . TRP A 1 86 ? -7.063 -22.709 -0.918 1.00 25.07 85 TRP A O 1
ATOM 645 N N . THR A 1 87 ? -5.876 -24.416 -1.702 1.00 24.54 86 THR A N 1
ATOM 646 C CA . THR A 1 87 ? -6.951 -25.338 -1.379 1.00 23.65 86 THR A CA 1
ATOM 647 C C . THR A 1 87 ? -6.926 -25.742 0.094 1.00 27.03 86 THR A C 1
ATOM 648 O O . THR A 1 87 ? -7.797 -26.487 0.540 1.00 26.41 86 THR A O 1
ATOM 652 N N A GLN A 1 88 ? -5.960 -25.206 0.844 0.55 22.41 87 GLN A N 1
ATOM 653 N N B GLN A 1 88 ? -5.947 -25.258 0.861 0.45 22.49 87 GLN A N 1
ATOM 654 C CA A GLN A 1 88 ? -5.755 -25.572 2.234 0.55 25.63 87 GLN A CA 1
ATOM 655 C CA B GLN A 1 88 ? -5.862 -25.614 2.276 0.45 25.62 87 GLN A CA 1
ATOM 656 C C A GLN A 1 88 ? -6.066 -24.389 3.159 0.55 23.36 87 GLN A C 1
ATOM 657 C C B GLN A 1 88 ? -6.175 -24.422 3.181 0.45 23.41 87 GLN A C 1
ATOM 658 O O A GLN A 1 88 ? -5.866 -24.464 4.364 0.55 24.36 87 GLN A O 1
ATOM 659 O O B GLN A 1 88 ? -6.070 -24.518 4.399 0.45 24.24 87 GLN A O 1
ATOM 670 N N . LEU A 1 89 ? -6.574 -23.307 2.579 1.00 24.08 88 LEU A N 1
ATOM 671 C CA . LEU A 1 89 ? -6.957 -22.128 3.353 1.00 21.56 88 LEU A CA 1
ATOM 672 C C . LEU A 1 89 ? -8.173 -22.397 4.238 1.00 22.34 88 LEU A C 1
ATOM 673 O O . LEU A 1 89 ? -9.091 -23.139 3.847 1.00 23.95 88 LEU A O 1
ATOM 678 N N . TRP A 1 90 ? -8.196 -21.783 5.418 1.00 21.70 89 TRP A N 1
ATOM 679 C CA . TRP A 1 90 ? -9.401 -21.765 6.250 1.00 19.72 89 TRP A CA 1
ATOM 680 C C . TRP A 1 90 ? -9.329 -20.615 7.233 1.00 18.93 89 TRP A C 1
ATOM 681 O O . TRP A 1 90 ? -8.253 -20.058 7.475 1.00 20.53 89 TRP A O 1
ATOM 692 N N . TRP A 1 91 ? -10.481 -20.248 7.777 1.00 18.87 90 TRP A N 1
ATOM 693 C CA . TRP A 1 91 ? -10.521 -19.280 8.855 1.00 16.89 90 TRP A CA 1
ATOM 694 C C . TRP A 1 91 ? -11.719 -19.525 9.744 1.00 22.31 90 TRP A C 1
ATOM 695 O O . TRP A 1 91 ? -12.696 -20.178 9.345 1.00 22.41 90 TRP A O 1
ATOM 706 N N . VAL A 1 92 ? -11.627 -19.012 10.962 1.00 20.24 91 VAL A N 1
ATOM 707 C CA . VAL A 1 92 ? -12.725 -19.090 11.917 1.00 18.60 91 VAL A CA 1
ATOM 708 C C . VAL A 1 92 ? -12.839 -17.745 12.594 1.00 20.02 91 VAL A C 1
ATOM 709 O O . VAL A 1 92 ? -11.829 -17.192 13.045 1.00 20.66 91 VAL A O 1
ATOM 713 N N . ARG A 1 93 ? -14.064 -17.235 12.670 1.00 20.56 92 ARG A N 1
ATOM 714 C CA . ARG A 1 93 ? -14.333 -15.946 13.287 1.00 20.18 92 ARG A CA 1
ATOM 715 C C . ARG A 1 93 ? -15.335 -16.052 14.431 1.00 22.64 92 ARG A C 1
ATOM 716 O O . ARG A 1 93 ? -16.362 -16.718 14.310 1.00 23.12 92 ARG A O 1
ATOM 724 N N . ALA A 1 94 ? -15.068 -15.337 15.516 1.00 20.86 93 ALA A N 1
ATOM 725 C CA . ALA A 1 94 ? -16.016 -15.232 16.615 1.00 21.53 93 ALA A CA 1
ATOM 726 C C . ALA A 1 94 ? -16.487 -13.782 16.761 1.00 26.69 93 ALA A C 1
ATOM 727 O O . ALA A 1 94 ? -15.667 -12.875 16.896 1.00 23.44 93 ALA A O 1
ATOM 729 N N . ASP A 1 95 ? -17.803 -13.566 16.716 1.00 24.03 94 ASP A N 1
ATOM 730 C CA . ASP A 1 95 ? -18.385 -12.253 16.992 1.00 23.57 94 ASP A CA 1
ATOM 731 C C . ASP A 1 95 ? -19.001 -12.283 18.369 1.00 28.11 94 ASP A C 1
ATOM 732 O O . ASP A 1 95 ? -19.573 -13.299 18.769 1.00 28.33 94 ASP A O 1
ATOM 737 N N . GLY A 1 96 ? -18.887 -11.190 19.110 1.00 23.49 95 GLY A N 1
ATOM 738 C CA . GLY A 1 96 ? -19.404 -11.213 20.465 1.00 27.70 95 GLY A CA 1
ATOM 739 C C . GLY A 1 96 ? -19.301 -9.916 21.223 1.00 25.85 95 GLY A C 1
ATOM 740 O O . GLY A 1 96 ? -19.025 -8.860 20.656 1.00 25.90 95 GLY A O 1
ATOM 741 N N . VAL A 1 97 ? -19.559 -10.011 22.525 1.00 25.38 96 VAL A N 1
ATOM 742 C CA . VAL A 1 97 ? -19.574 -8.864 23.427 1.00 27.53 96 VAL A CA 1
ATOM 743 C C . VAL A 1 97 ? -18.481 -9.033 24.473 1.00 25.10 96 VAL A C 1
ATOM 744 O O . VAL A 1 97 ? -18.399 -10.062 25.152 1.00 28.35 96 VAL A O 1
ATOM 748 N N . ALA A 1 98 ? -17.626 -8.021 24.566 1.00 23.14 97 ALA A N 1
ATOM 749 C CA . ALA A 1 98 ? -16.468 -8.048 25.445 1.00 23.10 97 ALA A CA 1
ATOM 750 C C . ALA A 1 98 ? -16.751 -7.327 26.756 1.00 24.01 97 ALA A C 1
ATOM 751 O O . ALA A 1 98 ? -17.328 -6.239 26.761 1.00 26.98 97 ALA A O 1
ATOM 753 N N . THR A 1 99 ? -16.323 -7.935 27.856 1.00 28.28 98 THR A N 1
ATOM 754 C CA . THR A 1 99 ? -16.376 -7.288 29.161 1.00 28.55 98 THR A CA 1
ATOM 755 C C . THR A 1 99 ? -14.965 -7.267 29.734 1.00 30.80 98 THR A C 1
ATOM 756 O O . THR A 1 99 ? -14.273 -8.281 29.722 1.00 28.08 98 THR A O 1
ATOM 760 N N . THR A 1 100 ? -14.534 -6.109 30.216 1.00 29.74 99 THR A N 1
ATOM 761 C CA . THR A 1 100 ? -13.208 -5.993 30.809 1.00 28.84 99 THR A CA 1
ATOM 762 C C . THR A 1 100 ? -13.293 -6.171 32.322 1.00 34.92 99 THR A C 1
ATOM 763 O O . THR A 1 100 ? -14.081 -5.503 32.987 1.00 33.77 99 THR A O 1
ATOM 767 N N . HIS A 1 101 ? -12.477 -7.068 32.855 1.00 28.46 100 HIS A N 1
ATOM 768 C CA . HIS A 1 101 ? -12.499 -7.350 34.287 1.00 33.29 100 HIS A CA 1
ATOM 769 C C . HIS A 1 101 ? -11.191 -6.985 34.953 1.00 35.83 100 HIS A C 1
ATOM 770 O O . HIS A 1 101 ? -10.119 -7.314 34.453 1.00 31.04 100 HIS A O 1
ATOM 777 N N . HIS A 1 102 ? -11.283 -6.261 36.063 1.00 37.55 101 HIS A N 1
ATOM 778 C CA . HIS A 1 102 ? -10.094 -5.856 36.798 1.00 39.09 101 HIS A CA 1
ATOM 779 C C . HIS A 1 102 ? -9.950 -6.602 38.129 1.00 37.78 101 HIS A C 1
ATOM 780 O O . HIS A 1 102 ? -8.975 -6.404 38.847 1.00 42.51 101 HIS A O 1
ATOM 787 N N . SER A 1 103 ? -10.927 -7.448 38.443 1.00 34.20 102 SER A N 1
ATOM 788 C CA . SER A 1 103 ? -10.854 -8.364 39.580 1.00 40.14 102 SER A CA 1
ATOM 789 C C . SER A 1 103 ? -11.938 -9.426 39.451 1.00 47.07 102 SER A C 1
ATOM 790 O O . SER A 1 103 ? -12.771 -9.366 38.542 1.00 44.61 102 SER A O 1
ATOM 793 N N . GLY A 1 104 ? -11.940 -10.396 40.359 1.00 45.72 103 GLY A N 1
ATOM 794 C CA . GLY A 1 104 ? -13.014 -11.373 40.395 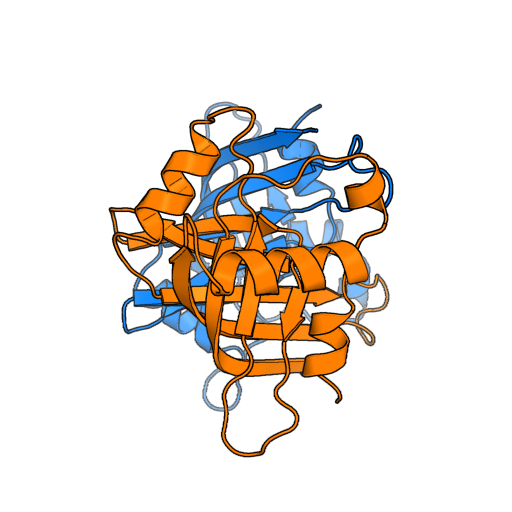1.00 45.92 103 GLY A CA 1
ATOM 795 C C . GLY A 1 104 ? -12.718 -12.702 39.724 1.00 42.55 103 GLY A C 1
ATOM 796 O O . GLY A 1 104 ? -11.567 -13.029 39.427 1.00 41.01 103 GLY A O 1
ATOM 797 N N . ASP A 1 105 ? -13.775 -13.481 39.518 1.00 44.04 104 ASP A N 1
ATOM 798 C CA . ASP A 1 105 ? -13.669 -14.840 39.001 1.00 48.84 104 ASP A CA 1
ATOM 799 C C . ASP A 1 105 ? -13.211 -14.888 37.537 1.00 46.84 104 ASP A C 1
ATOM 800 O O . ASP A 1 105 ? -12.502 -15.812 37.127 1.00 47.73 104 ASP A O 1
ATOM 805 N N . GLU A 1 106 ? -13.625 -13.893 36.755 1.00 48.93 105 GLU A N 1
ATOM 806 C CA . GLU A 1 106 ? -13.272 -13.830 35.335 1.00 44.29 105 GLU A CA 1
ATOM 807 C C . GLU A 1 106 ? -11.773 -13.656 35.144 1.00 42.29 105 GLU A C 1
ATOM 808 O O . GLU A 1 106 ? -11.177 -14.262 34.258 1.00 42.40 105 GLU A O 1
ATOM 814 N N . VAL A 1 107 ? -11.160 -12.830 35.983 1.00 39.69 106 VAL A N 1
ATOM 815 C CA . VAL A 1 107 ? -9.713 -12.680 35.941 1.00 40.05 106 VAL A CA 1
ATOM 816 C C . VAL A 1 107 ? -9.034 -13.997 36.297 1.00 41.19 106 VAL A C 1
ATOM 817 O O . VAL A 1 107 ? -8.089 -14.428 35.628 1.00 37.75 106 VAL A O 1
ATOM 821 N N . ALA A 1 108 ? -9.520 -14.631 37.360 1.00 41.76 107 ALA A N 1
ATOM 822 C CA . ALA A 1 108 ? -9.015 -15.933 37.769 1.00 39.64 107 ALA A CA 1
ATOM 823 C C . ALA A 1 108 ? -9.162 -16.949 36.644 1.00 36.82 107 ALA A C 1
ATOM 824 O O . ALA A 1 108 ? -8.217 -17.671 36.312 1.00 36.84 107 ALA A O 1
ATOM 826 N N . THR A 1 109 ? -10.349 -16.991 36.057 1.00 36.62 108 THR A N 1
ATOM 827 C CA . THR A 1 109 ? -10.635 -17.943 34.996 1.00 41.02 108 THR A CA 1
ATOM 828 C C . THR A 1 109 ? -9.733 -17.684 33.783 1.00 41.49 108 THR A C 1
ATOM 829 O O . THR A 1 109 ? -9.108 -18.605 33.243 1.00 37.92 108 THR A O 1
ATOM 833 N N . GLY A 1 110 ? -9.637 -16.419 33.384 1.00 41.28 109 GLY A N 1
ATOM 834 C CA . GLY A 1 110 ? -8.813 -16.053 32.242 1.00 34.86 109 GLY A CA 1
ATOM 835 C C . GLY A 1 110 ? -7.354 -16.400 32.442 1.00 37.50 109 GLY A C 1
ATOM 836 O O . GLY A 1 110 ? -6.744 -17.034 31.582 1.00 35.39 109 GLY A O 1
ATOM 837 N N . TYR A 1 111 ? -6.797 -15.990 33.581 1.00 37.42 110 TYR A N 1
ATOM 838 C CA . TYR A 1 111 ? -5.406 -16.292 33.908 1.00 38.71 110 TYR A CA 1
ATOM 839 C C . TYR A 1 111 ? -5.149 -17.791 33.856 1.00 39.23 110 TYR A C 1
ATOM 840 O O . TYR A 1 111 ? -4.134 -18.245 33.331 1.00 33.85 110 TYR A O 1
ATOM 849 N N . ALA A 1 112 ? -6.082 -18.551 34.420 1.00 41.63 111 ALA A N 1
ATOM 850 C CA . ALA A 1 112 ? -5.937 -19.995 34.506 1.00 41.42 111 ALA A CA 1
ATOM 851 C C . ALA A 1 112 ? -5.841 -20.618 33.122 1.00 42.33 111 ALA A C 1
ATOM 852 O O . ALA A 1 112 ? -4.913 -21.372 32.831 1.00 36.81 111 ALA A O 1
ATOM 854 N N . LEU A 1 113 ? -6.797 -20.278 32.265 1.00 39.20 112 LEU A N 1
ATOM 855 C CA . LEU A 1 113 ? -6.811 -20.794 30.899 1.00 40.11 112 LEU A CA 1
ATOM 856 C C . LEU A 1 113 ? -5.598 -20.328 30.084 1.00 36.66 112 LEU A C 1
ATOM 857 O O . LEU A 1 113 ? -5.032 -21.099 29.321 1.00 32.38 112 LEU A O 1
ATOM 862 N N . LEU A 1 114 ? -5.186 -19.077 30.261 1.00 33.04 113 LEU A N 1
ATOM 863 C CA . LEU A 1 114 ? -4.045 -18.565 29.508 1.00 3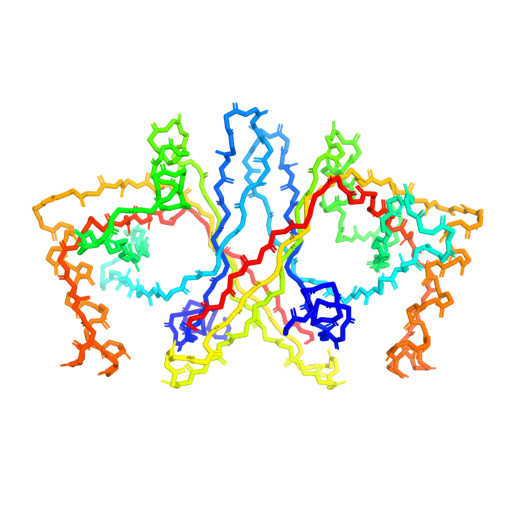6.49 113 LEU A CA 1
ATOM 864 C C . LEU A 1 114 ? -2.741 -19.276 29.877 1.00 40.36 113 LEU A C 1
ATOM 865 O O . LEU A 1 114 ? -1.973 -19.645 28.997 1.00 35.94 113 LEU A O 1
ATOM 870 N N . ARG A 1 115 ? -2.499 -19.487 31.171 1.00 39.98 114 ARG A N 1
ATOM 871 C CA . ARG A 1 115 ? -1.280 -20.185 31.597 1.00 40.57 114 ARG A CA 1
ATOM 872 C C . ARG A 1 115 ? -1.267 -21.632 31.116 1.00 37.35 114 ARG A C 1
ATOM 873 O O . ARG A 1 115 ? -0.222 -22.174 30.765 1.00 34.76 114 ARG A O 1
ATOM 881 N N . ALA A 1 116 ? -2.443 -22.251 31.096 1.00 34.25 115 ALA A N 1
ATOM 882 C CA . ALA A 1 116 ? -2.555 -23.626 30.653 1.00 37.19 115 ALA A CA 1
ATOM 883 C C . ALA A 1 116 ? -2.174 -23.767 29.188 1.00 39.10 115 ALA A C 1
ATOM 884 O O . ALA A 1 116 ? -1.588 -24.774 28.779 1.00 37.67 115 ALA A O 1
ATOM 886 N N . LYS A 1 117 ? -2.502 -22.752 28.393 1.00 36.99 116 LYS A N 1
ATOM 887 C CA . LYS A 1 117 ? -2.275 -22.824 26.949 1.00 35.11 116 LYS A CA 1
ATOM 888 C C . LYS A 1 117 ? -0.869 -22.370 26.557 1.00 35.65 116 LYS A C 1
ATOM 889 O O . LYS A 1 117 ? -0.214 -23.008 25.728 1.00 31.73 116 LYS A O 1
ATOM 895 N N . TYR A 1 118 ? -0.407 -21.275 27.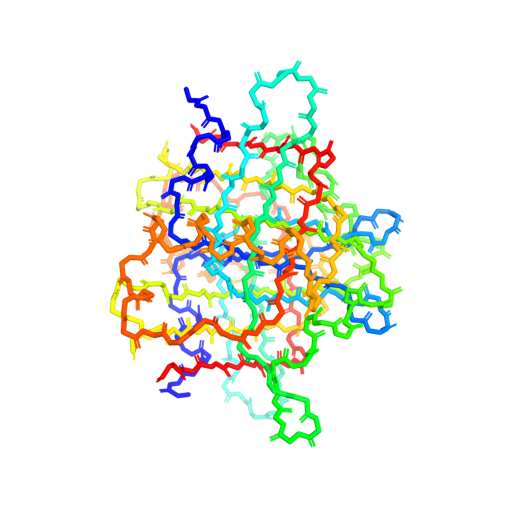160 1.00 35.45 117 TYR A N 1
ATOM 896 C CA . TYR A 1 118 ? 0.864 -20.676 26.756 1.00 37.31 117 TYR A CA 1
ATOM 897 C C . TYR A 1 118 ? 1.937 -20.805 27.835 1.00 37.89 117 TYR A C 1
ATOM 898 O O . TYR A 1 118 ? 1.879 -20.138 28.871 1.00 37.50 117 TYR A O 1
ATOM 907 N N . HIS A 1 119 ? 2.933 -21.637 27.573 1.00 38.86 118 HIS A N 1
ATOM 908 C CA . HIS A 1 119 ? 4.015 -21.829 28.528 1.00 41.87 118 HIS A CA 1
ATOM 909 C C . HIS A 1 119 ? 4.846 -20.559 28.734 1.00 47.70 118 HIS A C 1
ATOM 910 O O . HIS A 1 119 ? 5.531 -20.410 29.754 1.00 41.11 118 HIS A O 1
ATOM 917 N N . GLN A 1 120 ? 4.751 -19.627 27.788 1.00 38.94 119 GLN A N 1
ATOM 918 C CA . GLN A 1 120 ? 5.502 -18.381 27.865 1.00 41.15 119 GLN A CA 1
ATOM 919 C C . GLN A 1 120 ? 5.096 -17.588 29.098 1.00 42.62 119 GLN A C 1
ATOM 920 O O . GLN A 1 120 ? 5.829 -16.703 29.542 1.00 44.18 119 GLN A O 1
ATOM 926 N N . TYR A 1 121 ? 3.921 -17.899 29.642 1.00 40.42 120 TYR A N 1
ATOM 927 C CA . TYR A 1 121 ? 3.423 -17.205 30.825 1.00 46.19 120 TYR A CA 1
ATOM 928 C C . TYR A 1 121 ? 4.089 -17.700 32.114 1.00 52.90 120 TYR A C 1
ATOM 929 O O . TYR A 1 121 ? 3.742 -17.251 33.213 1.00 54.23 120 TYR A O 1
ATOM 938 N N . GLU A 1 122 ? 5.038 -18.624 31.982 1.00 49.54 121 GLU A N 1
ATOM 939 C CA . GLU A 1 122 ? 5.873 -19.009 33.118 1.00 52.13 121 GLU A CA 1
ATOM 940 C C . GLU A 1 122 ? 6.939 -17.940 33.353 1.00 57.39 121 GLU A C 1
ATOM 941 O O . GLU A 1 122 ? 7.348 -17.704 34.490 1.00 59.34 121 GLU A O 1
ATOM 947 N N . ARG A 1 123 ? 7.360 -17.273 32.280 1.00 52.09 122 ARG A N 1
ATOM 948 C CA . ARG A 1 123 ? 8.353 -16.205 32.387 1.00 54.29 122 ARG A CA 1
ATOM 949 C C . ARG A 1 123 ? 7.707 -14.821 32.252 1.00 58.63 122 ARG A C 1
ATOM 950 O O . ARG A 1 123 ? 8.098 -13.876 32.944 1.00 54.43 122 ARG A O 1
ATOM 958 N N . VAL A 1 124 ? 6.710 -14.707 31.375 1.00 55.13 123 VAL A N 1
ATOM 959 C CA . VAL A 1 124 ? 6.047 -13.428 31.130 1.00 51.23 123 VAL A CA 1
ATOM 960 C C . VAL A 1 124 ? 4.965 -13.172 32.180 1.00 51.84 123 VAL A C 1
ATOM 961 O O . VAL A 1 124 ? 4.111 -14.030 32.431 1.00 47.81 123 VAL A O 1
ATOM 965 N N . SER A 1 125 ? 4.982 -11.977 32.768 1.00 50.23 124 SER A N 1
ATOM 966 C CA . SER A 1 125 ? 4.065 -11.655 33.854 1.00 52.84 124 SER A CA 1
ATOM 967 C C . SER A 1 125 ? 2.617 -11.590 33.380 1.00 53.91 124 SER A C 1
ATOM 968 O O . SER A 1 125 ? 2.336 -11.329 32.211 1.00 49.57 124 SER A O 1
ATOM 971 N N . LEU A 1 126 ? 1.700 -11.812 34.312 1.00 50.88 125 LEU A N 1
ATOM 972 C CA . LEU A 1 126 ? 0.285 -11.839 34.001 1.00 47.32 125 LEU A CA 1
ATOM 973 C C . LEU A 1 126 ? -0.466 -11.122 35.106 1.00 48.25 125 LEU A C 1
ATOM 974 O O . LEU A 1 126 ? -1.058 -11.748 35.983 1.00 47.61 125 LEU A O 1
ATOM 979 N N . ASP A 1 127 ? -0.429 -9.796 35.055 1.00 44.26 126 ASP A N 1
ATOM 980 C CA . ASP A 1 127 ? -1.042 -8.982 36.086 1.00 45.82 126 ASP A CA 1
ATOM 981 C C . ASP A 1 127 ? -1.809 -7.792 35.526 1.00 50.22 126 ASP A C 1
ATOM 982 O O . ASP A 1 127 ? -1.824 -6.720 36.132 1.00 51.48 126 ASP A O 1
ATOM 987 N N . GLY A 1 128 ? -2.472 -7.992 34.390 1.00 43.20 127 GLY A N 1
ATOM 988 C CA . GLY A 1 128 ? -3.282 -6.953 33.786 1.00 38.20 127 GLY A CA 1
ATOM 989 C C . GLY A 1 128 ? -4.732 -7.382 33.715 1.00 33.50 127 GLY A C 1
ATOM 990 O O . GLY A 1 128 ? -5.085 -8.486 34.130 1.00 35.76 127 GLY A O 1
ATOM 991 N N . PRO A 1 129 ? -5.589 -6.517 33.168 1.00 31.36 128 PRO A N 1
ATOM 992 C CA . PRO A 1 129 ? -7.011 -6.852 33.136 1.00 30.07 128 PRO A CA 1
ATOM 993 C C . PRO A 1 129 ? -7.275 -7.993 32.171 1.00 32.06 128 PRO A C 1
ATOM 994 O O . PRO A 1 129 ? -6.453 -8.266 31.297 1.00 32.09 128 PRO A O 1
ATOM 998 N N . VAL A 1 130 ? -8.387 -8.685 32.355 1.00 28.39 129 VAL A N 1
ATOM 999 C CA . VAL A 1 130 ? -8.742 -9.763 31.442 1.00 31.08 129 VAL A CA 1
ATOM 1000 C C . VAL A 1 130 ? -10.007 -9.383 30.700 1.00 29.25 129 VAL A C 1
ATOM 1001 O O . VAL A 1 130 ? -11.000 -8.970 31.297 1.00 27.36 129 VAL A O 1
ATOM 1005 N N . ILE A 1 131 ? -9.950 -9.480 29.378 1.00 25.25 130 ILE A N 1
ATOM 1006 C CA . ILE A 1 131 ? -11.124 -9.289 28.569 1.00 22.85 130 ILE A CA 1
ATOM 1007 C C . ILE A 1 131 ? -11.843 -10.614 28.373 1.00 24.66 130 ILE A C 1
ATOM 1008 O O . ILE A 1 131 ? -11.241 -11.603 27.962 1.00 27.83 130 ILE A O 1
ATOM 1013 N N . SER A 1 132 ? -13.135 -10.622 28.662 1.00 22.71 131 SER A N 1
ATOM 1014 C CA . SER A 1 132 ? -13.940 -11.806 28.490 1.00 30.05 131 SER A CA 1
ATOM 1015 C C . SER A 1 132 ? -14.916 -11.561 27.354 1.00 25.12 131 SER A C 1
ATOM 1016 O O . SER A 1 132 ? -15.733 -10.633 27.417 1.00 30.86 131 SER A O 1
ATOM 1019 N N . VAL A 1 133 ? -14.833 -12.372 26.307 1.00 31.56 132 VAL A N 1
ATOM 1020 C CA . VAL A 1 133 ? -15.727 -12.189 25.172 1.00 29.32 132 VAL A CA 1
ATOM 1021 C C . VAL A 1 133 ? -16.817 -13.257 25.175 1.00 28.82 132 VAL A C 1
ATOM 1022 O O . VAL A 1 133 ? -16.533 -14.457 25.094 1.00 30.59 132 VAL A O 1
ATOM 1026 N N . GLU A 1 134 ? -18.067 -12.820 25.282 1.00 29.54 133 GLU A N 1
ATOM 1027 C CA . GLU A 1 134 ? -19.168 -13.760 25.162 1.00 35.08 133 GLU A CA 1
ATOM 1028 C C . GLU A 1 134 ? -19.507 -13.891 23.691 1.00 31.12 133 GLU A C 1
ATOM 1029 O O . GLU A 1 134 ? -19.968 -12.924 23.075 1.00 28.99 133 GLU A O 1
ATOM 1035 N N . VAL A 1 135 ? -19.261 -15.071 23.124 1.00 32.46 134 VAL A N 1
ATOM 1036 C CA . VAL A 1 135 ? -19.436 -15.271 21.682 1.00 31.40 134 VAL A CA 1
ATOM 1037 C C . VAL A 1 135 ? -20.899 -15.456 21.323 1.00 32.73 134 VAL A C 1
ATOM 1038 O O . VAL A 1 135 ? -21.549 -16.386 21.793 1.00 38.39 134 VAL A O 1
ATOM 1042 N N . SER A 1 136 ? -21.409 -14.575 20.476 1.00 30.79 135 SER A N 1
ATOM 1043 C CA . SER A 1 136 ? -22.785 -14.662 20.029 1.00 32.83 135 SER A CA 1
ATOM 1044 C C . SER A 1 136 ? -22.891 -15.537 18.792 1.00 37.02 135 SER A C 1
ATOM 1045 O O . SER A 1 136 ? -23.930 -16.153 18.545 1.00 37.52 135 SER A O 1
ATOM 1048 N N . ARG A 1 137 ? -21.816 -15.600 18.011 1.00 36.92 136 ARG A N 1
ATOM 1049 C CA . ARG A 1 137 ? -21.801 -16.474 16.840 1.00 36.28 136 ARG A CA 1
ATOM 1050 C C . ARG A 1 137 ? -20.402 -16.834 16.359 1.00 32.38 136 ARG A C 1
ATOM 1051 O O . ARG A 1 137 ? -19.486 -16.018 16.405 1.00 31.35 136 ARG A O 1
ATOM 1059 N N . TRP A 1 138 ? -20.265 -18.072 15.896 1.00 30.93 137 TRP A N 1
ATOM 1060 C CA . TRP A 1 138 ? -19.055 -18.541 15.243 1.00 30.16 137 TRP A CA 1
ATOM 1061 C C . TRP A 1 138 ? -19.324 -18.604 13.751 1.00 32.73 137 TRP A C 1
ATOM 1062 O O . TRP A 1 138 ? -20.407 -19.001 13.327 1.00 33.06 137 TRP A O 1
ATOM 1073 N N . ALA A 1 139 ? -18.334 -18.230 12.949 1.00 28.20 138 ALA A N 1
ATOM 1074 C CA . ALA A 1 139 ? -18.422 -18.382 11.507 1.00 27.70 138 ALA A CA 1
ATOM 1075 C C . ALA A 1 139 ? -17.128 -19.021 11.053 1.00 30.65 138 ALA A C 1
ATOM 1076 O O . ALA A 1 139 ? -16.092 -18.840 11.697 1.00 28.15 138 ALA A O 1
ATOM 1078 N N . SER A 1 140 ? -17.179 -19.783 9.967 1.00 29.49 139 SER A N 1
ATOM 1079 C CA . SER A 1 140 ? -15.961 -20.376 9.433 1.00 24.69 139 SER A CA 1
ATOM 1080 C C . SER A 1 140 ? -16.072 -20.625 7.949 1.00 28.42 139 SER A C 1
ATOM 1081 O O . SER A 1 140 ? -17.166 -20.586 7.373 1.00 25.36 139 SER A O 1
ATOM 1084 N N . TRP A 1 141 ? -14.921 -20.867 7.334 1.00 24.46 140 TRP A N 1
ATOM 1085 C CA . TRP A 1 141 ? -14.824 -21.183 5.910 1.00 24.77 140 TRP A CA 1
ATOM 1086 C C . TRP A 1 141 ? -13.610 -22.060 5.648 1.00 25.74 140 TRP A C 1
ATOM 1087 O O . TRP A 1 141 ? -12.561 -21.861 6.258 1.00 19.66 140 TRP A O 1
ATOM 1098 N N . GLN A 1 142 ? -13.763 -23.043 4.763 1.00 24.33 141 GLN A N 1
ATOM 1099 C CA . GLN A 1 142 ? -12.635 -23.836 4.278 1.00 28.82 141 GLN A CA 1
ATOM 1100 C C . GLN A 1 142 ? -12.618 -23.815 2.766 1.00 28.92 141 GLN A C 1
ATOM 1101 O O . GLN A 1 142 ? -13.670 -23.892 2.129 1.00 27.01 141 GLN A O 1
ATOM 1107 N N . ALA A 1 143 ? -11.429 -23.741 2.185 1.00 22.52 142 ALA A N 1
ATOM 1108 C CA . ALA A 1 143 ? -11.285 -23.821 0.741 1.00 28.24 142 ALA A CA 1
ATOM 1109 C C . ALA A 1 143 ? -11.683 -25.204 0.241 1.00 34.01 142 ALA A C 1
ATOM 1110 O O . ALA A 1 143 ? -11.557 -26.184 0.975 1.00 31.79 142 ALA A O 1
ATOM 1113 N N . PHE B 1 5 ? 10.215 0.072 9.892 1.00 37.83 4 PHE B N 1
ATOM 1114 C CA . PHE B 1 5 ? 11.284 -0.776 10.410 1.00 37.61 4 PHE B CA 1
ATOM 1115 C C . PHE B 1 5 ? 11.848 -1.908 9.532 1.00 40.66 4 PHE B C 1
ATOM 1116 O O . PHE B 1 5 ? 12.681 -2.656 10.053 1.00 44.09 4 PHE B O 1
ATOM 1124 N N . ASP B 1 6 ? 11.449 -2.117 8.268 1.00 37.36 5 ASP B N 1
ATOM 1125 C CA . ASP B 1 6 ? 10.600 -1.296 7.397 1.00 31.80 5 ASP B CA 1
ATOM 1126 C C . ASP B 1 6 ? 9.178 -1.853 7.384 1.00 32.57 5 ASP B C 1
ATOM 1127 O O . ASP B 1 6 ? 8.922 -2.887 6.773 1.00 28.00 5 ASP B O 1
ATOM 1132 N N . ALA B 1 7 ? 8.266 -1.157 8.064 1.00 29.05 6 ALA B N 1
ATOM 1133 C CA . ALA B 1 7 ? 6.904 -1.655 8.287 1.00 24.77 6 ALA B CA 1
ATOM 1134 C C . ALA B 1 7 ? 6.135 -1.874 6.997 1.00 23.22 6 ALA B C 1
ATOM 1135 O O . ALA B 1 7 ? 5.420 -2.858 6.866 1.00 21.99 6 ALA B O 1
ATOM 1137 N N . VAL B 1 8 ? 6.244 -0.933 6.068 1.00 25.57 7 VAL B N 1
ATOM 1138 C CA . VAL B 1 8 ? 5.474 -1.005 4.830 1.00 21.92 7 VAL B CA 1
ATOM 1139 C C . VAL B 1 8 ? 5.916 -2.193 3.983 1.00 23.27 7 VAL B C 1
ATOM 1140 O O . VAL B 1 8 ? 5.080 -2.925 3.459 1.00 21.23 7 VAL B O 1
ATOM 1144 N N . THR B 1 9 ? 7.226 -2.420 3.897 1.00 24.52 8 THR B N 1
ATOM 1145 C CA . THR B 1 9 ? 7.743 -3.562 3.138 1.00 24.84 8 THR B CA 1
ATOM 1146 C C . THR B 1 9 ? 7.340 -4.874 3.812 1.00 23.19 8 THR B C 1
ATOM 1147 O O . THR B 1 9 ? 6.951 -5.829 3.139 1.00 22.84 8 THR B O 1
ATOM 1151 N N . ALA B 1 10 ? 7.429 -4.922 5.136 1.00 22.41 9 ALA B N 1
ATOM 1152 C CA . ALA B 1 10 ? 7.033 -6.110 5.880 1.00 23.92 9 ALA B CA 1
ATOM 1153 C C . ALA B 1 10 ? 5.572 -6.456 5.613 1.00 19.50 9 ALA B C 1
ATOM 1154 O O . ALA B 1 10 ? 5.225 -7.614 5.409 1.00 20.05 9 ALA B O 1
ATOM 1156 N N . PHE B 1 11 ? 4.730 -5.432 5.642 1.00 18.45 10 PHE B N 1
ATOM 1157 C CA . PHE B 1 11 ? 3.314 -5.578 5.345 1.00 18.39 10 PHE B CA 1
ATOM 1158 C C . PHE B 1 11 ? 3.135 -6.055 3.908 1.00 18.64 10 PHE B C 1
ATOM 1159 O O . PHE B 1 11 ? 2.444 -7.038 3.652 1.00 18.01 10 PHE B O 1
ATOM 1167 N N . ALA B 1 12 ? 3.789 -5.368 2.983 1.00 18.43 11 ALA B N 1
ATOM 1168 C CA . ALA B 1 12 ? 3.604 -5.624 1.550 1.00 19.39 11 ALA B CA 1
ATOM 1169 C C . ALA B 1 12 ? 3.979 -7.045 1.130 1.00 19.50 11 ALA B C 1
ATOM 1170 O O . ALA B 1 12 ? 3.292 -7.645 0.272 1.00 19.13 11 ALA B O 1
ATOM 1172 N N . ASP B 1 13 ? 5.038 -7.594 1.736 1.00 19.89 12 ASP B N 1
ATOM 1173 C CA . ASP B 1 13 ? 5.561 -8.931 1.400 1.00 23.77 12 ASP B CA 1
ATOM 1174 C C . ASP B 1 13 ? 4.775 -10.098 2.001 1.00 21.69 12 ASP B C 1
ATOM 1175 O O . ASP B 1 13 ? 4.882 -11.238 1.521 1.00 22.34 12 ASP B O 1
ATOM 1180 N N . ALA B 1 14 ? 4.000 -9.837 3.055 1.00 17.20 13 ALA B N 1
ATOM 1181 C CA . ALA B 1 14 ? 3.308 -10.906 3.748 1.00 16.02 13 ALA B CA 1
ATOM 1182 C C . ALA B 1 14 ? 2.207 -11.492 2.873 1.00 16.33 13 ALA B C 1
ATOM 1183 O O . ALA B 1 14 ? 1.572 -10.760 2.121 1.00 20.10 13 ALA B O 1
ATOM 1185 N N . PRO B 1 15 ? 1.965 -12.810 2.995 1.00 18.63 14 PRO B N 1
ATOM 1186 C CA . PRO B 1 15 ? 0.974 -13.471 2.134 1.00 21.30 14 PRO B CA 1
ATOM 1187 C C . PRO B 1 15 ? -0.471 -13.085 2.459 1.00 19.54 14 PRO B C 1
ATOM 1188 O O . PRO B 1 15 ? -1.275 -12.986 1.544 1.00 17.05 14 PRO B O 1
ATOM 1192 N N . ALA B 1 16 ? -0.800 -12.838 3.720 1.00 17.23 15 ALA B N 1
ATOM 1193 C CA . ALA B 1 16 ? -2.189 -12.631 4.084 1.00 15.89 15 ALA B CA 1
ATOM 1194 C C . ALA B 1 16 ? -2.353 -11.497 5.086 1.00 17.64 15 ALA B C 1
ATOM 1195 O O . ALA B 1 16 ? -1.501 -11.297 5.952 1.00 19.75 15 ALA B O 1
ATOM 1197 N N . ALA B 1 17 ? -3.461 -10.775 4.971 1.00 14.07 16 ALA B N 1
ATOM 1198 C CA . ALA B 1 17 ? -3.822 -9.763 5.973 1.00 14.60 16 ALA B CA 1
ATOM 1199 C C . ALA B 1 17 ? -5.256 -9.981 6.434 1.00 15.60 16 ALA B C 1
ATOM 1200 O O . ALA B 1 17 ? -6.053 -10.638 5.738 1.00 16.81 16 ALA B O 1
ATOM 1202 N N . VAL B 1 18 ? -5.609 -9.433 7.594 1.00 14.65 17 VAL B N 1
ATOM 1203 C CA . VAL B 1 18 ? -6.990 -9.462 8.033 1.00 13.51 17 VAL B CA 1
ATOM 1204 C C . VAL B 1 18 ? -7.604 -8.109 7.695 1.00 14.21 17 VAL B C 1
ATOM 1205 O O . VAL B 1 18 ? -7.036 -7.062 8.022 1.00 16.25 17 VAL B O 1
ATOM 1209 N N . LEU B 1 19 ? -8.716 -8.144 6.971 1.00 16.35 18 LEU B N 1
ATOM 1210 C CA . LEU B 1 19 ? -9.455 -6.944 6.581 1.00 13.39 18 LEU B CA 1
ATOM 1211 C C . LEU B 1 19 ? -10.654 -6.737 7.480 1.00 14.21 18 LEU B C 1
ATOM 1212 O O . LEU B 1 19 ? -11.491 -7.640 7.629 1.00 15.08 18 LEU B O 1
ATOM 1217 N N . SER B 1 20 ? -10.777 -5.551 8.076 1.00 13.89 19 SER B N 1
ATOM 1218 C CA . SER B 1 20 ? -11.956 -5.263 8.893 1.00 14.99 19 SER B CA 1
ATOM 1219 C C . SER B 1 20 ? -12.824 -4.220 8.231 1.00 16.33 19 SER B C 1
ATOM 1220 O O . SER B 1 20 ? -12.320 -3.155 7.861 1.00 16.18 19 SER B O 1
ATOM 1223 N N . THR B 1 21 ? -14.109 -4.536 8.065 1.00 16.00 20 THR B N 1
ATOM 1224 C CA . THR B 1 21 ? -15.081 -3.602 7.519 1.00 14.78 20 THR B CA 1
ATOM 1225 C C . THR B 1 21 ? -16.192 -3.498 8.564 1.00 15.03 20 THR B C 1
ATOM 1226 O O . THR B 1 21 ? -16.189 -4.225 9.560 1.00 18.77 20 THR B O 1
ATOM 1230 N N . LEU B 1 22 ? -17.117 -2.565 8.359 1.00 17.00 21 LEU B N 1
ATOM 1231 C CA . LEU B 1 22 ? -18.196 -2.366 9.316 1.00 17.35 21 LEU B CA 1
ATOM 1232 C C . LEU B 1 22 ? -19.502 -2.954 8.810 1.00 18.88 21 LEU B C 1
ATOM 1233 O O . LEU B 1 22 ? -19.906 -2.681 7.679 1.00 19.88 21 LEU B O 1
ATOM 1238 N N . ASN B 1 23 ? -20.155 -3.755 9.643 1.00 18.77 22 ASN B N 1
ATOM 1239 C CA . ASN B 1 23 ? -21.485 -4.256 9.310 1.00 21.26 22 ASN B CA 1
ATOM 1240 C C . ASN B 1 23 ? -22.536 -3.134 9.341 1.00 24.66 22 ASN B C 1
ATOM 1241 O O . ASN B 1 23 ? -22.256 -2.013 9.787 1.00 21.98 22 ASN B O 1
ATOM 1246 N N . ALA B 1 24 ? -23.741 -3.438 8.860 1.00 24.51 23 ALA B N 1
ATOM 1247 C CA . ALA B 1 24 ? -24.825 -2.468 8.831 1.00 24.58 23 ALA B CA 1
ATOM 1248 C C . ALA B 1 24 ? -25.086 -1.841 10.207 1.00 27.29 23 ALA B C 1
ATOM 1249 O O . ALA B 1 24 ? -25.411 -0.659 10.297 1.00 28.97 23 ALA B O 1
ATOM 1251 N N . ASP B 1 25 ? -24.948 -2.622 11.276 1.00 25.91 24 ASP B N 1
ATOM 1252 C CA . ASP B 1 25 ? -25.206 -2.072 12.612 1.00 26.73 24 ASP B CA 1
ATOM 1253 C C . ASP B 1 25 ? -23.969 -1.396 13.218 1.00 27.06 24 ASP B C 1
ATOM 1254 O O . ASP B 1 25 ? -24.005 -0.916 14.356 1.00 25.17 24 ASP B O 1
ATOM 1259 N N . GLY B 1 26 ? -22.884 -1.329 12.454 1.00 25.07 25 GLY B N 1
ATOM 1260 C CA . GLY B 1 26 ? -21.683 -0.658 12.924 1.00 25.38 25 GLY B CA 1
ATOM 1261 C C . GLY B 1 26 ? -20.655 -1.563 13.578 1.00 23.45 25 GLY B C 1
ATOM 1262 O O . GLY B 1 26 ? -19.542 -1.122 13.875 1.00 22.50 25 GLY B O 1
ATOM 1263 N N . ALA B 1 27 ? -21.013 -2.823 13.801 1.00 23.65 26 ALA B N 1
ATOM 1264 C CA . ALA B 1 27 ? -20.101 -3.799 14.411 1.00 22.23 26 ALA B CA 1
ATOM 1265 C C . ALA B 1 27 ? -19.016 -4.254 13.428 1.00 22.42 26 ALA B C 1
ATOM 1266 O O . ALA B 1 27 ? -19.230 -4.248 12.219 1.00 21.09 26 ALA B O 1
ATOM 1268 N N . PRO B 1 28 ? -17.848 -4.664 13.938 1.00 20.20 27 PRO B N 1
ATOM 1269 C CA . PRO B 1 28 ? -16.780 -5.011 12.995 1.00 19.70 27 PRO B CA 1
ATOM 1270 C C . PRO B 1 28 ? -17.000 -6.362 12.324 1.00 21.07 27 PRO B C 1
ATOM 1271 O O . PRO B 1 28 ? -17.532 -7.286 12.939 1.00 20.83 27 PRO B O 1
ATOM 1275 N N . HIS B 1 29 ? -16.577 -6.459 11.067 1.00 19.60 28 HIS B N 1
ATOM 1276 C CA . HIS B 1 29 ? -16.620 -7.705 10.307 1.00 19.99 28 HIS B CA 1
ATOM 1277 C C . HIS B 1 29 ? -15.186 -8.024 9.871 1.00 22.48 28 HIS B C 1
ATOM 1278 O O . HIS B 1 29 ? -14.513 -7.161 9.309 1.00 26.59 28 HIS B O 1
ATOM 1285 N N . LEU B 1 30 ? -14.749 -9.270 10.021 1.00 16.29 29 LEU B N 1
ATOM 1286 C CA . LEU B 1 30 ? -13.357 -9.608 9.734 1.00 14.81 29 LEU B CA 1
ATOM 1287 C C . LEU B 1 30 ? -13.257 -10.757 8.748 1.00 17.46 29 LEU B C 1
ATOM 1288 O O . LEU B 1 30 ? -14.000 -11.713 8.859 1.00 18.53 29 LEU B O 1
ATOM 1293 N N . VAL B 1 31 ? -12.343 -10.653 7.788 1.00 14.61 30 VAL B N 1
ATOM 1294 C CA . VAL B 1 31 ? -12.093 -11.725 6.844 1.00 17.32 30 VAL B CA 1
ATOM 1295 C C . VAL B 1 31 ? -10.639 -11.632 6.399 1.00 17.43 30 VAL B C 1
ATOM 1296 O O . VAL B 1 31 ? -10.086 -10.539 6.312 1.00 14.70 30 VAL B O 1
ATOM 1300 N N . PRO B 1 32 ? -9.977 -12.776 6.189 1.00 14.20 31 PRO B N 1
ATOM 1301 C CA . PRO B 1 32 ? -8.601 -12.683 5.696 1.00 13.78 31 PRO B CA 1
ATOM 1302 C C . PRO B 1 32 ? -8.575 -12.494 4.199 1.00 15.07 31 PRO B C 1
ATOM 1303 O O . PRO B 1 32 ? -9.492 -12.959 3.497 1.00 15.84 31 PRO B O 1
ATOM 1307 N N . VAL B 1 33 ? -7.539 -11.825 3.702 1.00 12.13 32 VAL B N 1
ATOM 1308 C CA . VAL B 1 33 ? -7.430 -11.563 2.270 1.00 14.82 32 VAL B CA 1
ATOM 1309 C C . VAL B 1 33 ? -5.994 -11.732 1.800 1.00 16.44 32 VAL B C 1
ATOM 1310 O O . VAL B 1 33 ? -5.035 -11.592 2.576 1.00 15.38 32 VAL B O 1
ATOM 1314 N N . VAL B 1 34 ? -5.846 -12.031 0.518 1.00 14.55 33 VAL B N 1
ATOM 1315 C CA . VAL B 1 34 ? -4.573 -11.818 -0.142 1.00 13.21 33 VAL B CA 1
ATOM 1316 C C . VAL B 1 34 ? -4.678 -10.434 -0.771 1.00 14.15 33 VAL B C 1
ATOM 1317 O O . VAL B 1 34 ? -5.771 -9.962 -1.061 1.00 18.04 33 VAL B O 1
ATOM 1321 N N . PHE B 1 35 ? -3.548 -9.772 -0.943 1.00 14.32 34 PHE B N 1
ATOM 1322 C CA . PHE B 1 35 ? -3.538 -8.331 -1.191 1.00 14.49 34 PHE B CA 1
ATOM 1323 C C . PHE B 1 35 ? -2.209 -7.938 -1.816 1.00 15.34 34 PHE B C 1
ATOM 1324 O O . PHE B 1 35 ? -1.210 -8.667 -1.687 1.00 17.28 34 PHE B O 1
ATOM 1332 N N . ALA B 1 36 ? -2.171 -6.780 -2.464 1.00 14.81 35 ALA B N 1
ATOM 1333 C CA . ALA B 1 36 ? -0.917 -6.240 -2.941 1.00 17.94 35 ALA B CA 1
ATOM 1334 C C . ALA B 1 36 ? -0.891 -4.749 -2.699 1.00 18.65 35 ALA B C 1
ATOM 1335 O O . ALA B 1 36 ? -1.926 -4.085 -2.745 1.00 17.74 35 ALA B O 1
ATOM 1337 N N . VAL B 1 37 ? 0.286 -4.234 -2.385 1.00 17.30 36 VAL B N 1
ATOM 1338 C CA . VAL B 1 37 ? 0.449 -2.826 -2.058 1.00 18.19 36 VAL B CA 1
ATOM 1339 C C . VAL B 1 37 ? 1.142 -2.083 -3.201 1.00 23.75 36 VAL B C 1
ATOM 1340 O O . VAL B 1 37 ? 2.124 -2.579 -3.743 1.00 23.34 36 VAL B O 1
ATOM 1344 N N . HIS B 1 38 ? 0.613 -0.911 -3.547 1.00 23.04 37 HIS B N 1
ATOM 1345 C CA . HIS B 1 38 ? 1.287 0.028 -4.429 1.00 26.52 37 HIS B CA 1
ATOM 1346 C C . HIS B 1 38 ? 1.854 1.174 -3.593 1.00 31.08 37 HIS B C 1
ATOM 1347 O O . HIS B 1 38 ? 1.102 1.929 -2.967 1.00 30.29 37 HIS B O 1
ATOM 1354 N N . VAL B 1 39 ? 3.179 1.271 -3.546 1.00 36.74 38 VAL B N 1
ATOM 1355 C CA . VAL B 1 39 ? 3.847 2.408 -2.917 1.00 40.44 38 VAL B CA 1
ATOM 1356 C C . VAL B 1 39 ? 4.378 3.366 -3.974 1.00 43.67 38 VAL B C 1
ATOM 1357 O O . VAL B 1 39 ? 5.293 3.022 -4.709 1.00 47.56 38 VAL B O 1
ATOM 1361 N N . PRO B 1 40 ? 3.805 4.570 -4.056 1.00 49.86 39 PRO B N 1
ATOM 1362 C CA . PRO B 1 40 ? 4.181 5.538 -5.092 1.00 55.01 39 PRO B CA 1
ATOM 1363 C C . PRO B 1 40 ? 5.635 6.001 -4.983 1.00 58.92 39 PRO B C 1
ATOM 1364 O O . PRO B 1 40 ? 6.100 6.264 -3.875 1.00 59.64 39 PRO B O 1
ATOM 1368 N N . HIS B 1 41 ? 6.343 6.076 -6.110 1.00 64.89 40 HIS B N 1
ATOM 1369 C CA . HIS B 1 41 ? 7.749 6.490 -6.115 1.00 68.30 40 HIS B CA 1
ATOM 1370 C C . HIS B 1 41 ? 7.849 8.011 -6.138 1.00 72.09 40 HIS B C 1
ATOM 1371 O O . HIS B 1 41 ? 8.923 8.587 -6.314 1.00 76.04 40 HIS B O 1
ATOM 1378 N N . VAL B 1 42 ? 6.715 8.660 -5.917 1.00 69.35 41 VAL B N 1
ATOM 1379 C CA . VAL B 1 42 ? 6.670 10.099 -5.749 1.00 69.16 41 VAL B CA 1
ATOM 1380 C C . VAL B 1 42 ? 6.345 10.397 -4.287 1.00 72.81 41 VAL B C 1
ATOM 1381 O O . VAL B 1 42 ? 5.600 9.653 -3.648 1.00 71.72 41 VAL B O 1
ATOM 1385 N N . GLU B 1 43 ? 6.894 11.484 -3.758 1.00 74.80 42 GLU B N 1
ATOM 1386 C CA . GLU B 1 43 ? 6.676 11.825 -2.357 1.00 72.58 42 GLU B CA 1
ATOM 1387 C C . GLU B 1 43 ? 5.411 12.640 -2.126 1.00 67.13 42 GLU B C 1
ATOM 1388 O O . GLU B 1 43 ? 5.124 13.594 -2.847 1.00 69.00 42 GLU B O 1
ATOM 1394 N N . GLY B 1 44 ? 4.648 12.241 -1.115 1.00 65.77 43 GLY B N 1
ATOM 1395 C CA . GLY B 1 44 ? 3.412 12.920 -0.788 1.00 65.26 43 GLY B CA 1
ATOM 1396 C C . GLY B 1 44 ? 2.223 11.995 -0.930 1.00 61.94 43 GLY B C 1
ATOM 1397 O O . GLY B 1 44 ? 1.297 12.018 -0.117 1.00 57.39 43 GLY B O 1
ATOM 1398 N N . GLN B 1 45 ? 2.261 11.172 -1.973 1.00 59.27 44 GLN B N 1
ATOM 1399 C CA . GLN B 1 45 ? 1.126 10.336 -2.339 1.00 54.02 44 GLN B CA 1
ATOM 1400 C C . GLN B 1 45 ? 0.928 9.168 -1.378 1.00 46.79 44 GLN B C 1
ATOM 1401 O O . GLN B 1 45 ? 1.891 8.574 -0.899 1.00 48.40 44 GLN B O 1
ATOM 1407 N N . PRO B 1 46 ? -0.336 8.843 -1.086 1.00 44.80 45 PRO B N 1
ATOM 1408 C CA . PRO B 1 46 ? -0.638 7.734 -0.179 1.00 38.02 45 PRO B CA 1
ATOM 1409 C C . PRO B 1 46 ? -0.434 6.382 -0.852 1.00 33.44 45 PRO B C 1
ATOM 1410 O O . PRO B 1 46 ? -0.594 6.271 -2.067 1.00 31.34 45 PRO B O 1
ATOM 1414 N N . ALA B 1 47 ? -0.041 5.381 -0.070 1.00 25.47 46 ALA B N 1
ATOM 1415 C CA . ALA B 1 47 ? -0.007 4.006 -0.547 1.00 28.11 46 ALA B CA 1
ATOM 1416 C C . ALA B 1 47 ? -1.426 3.530 -0.813 1.00 19.31 46 ALA B C 1
ATOM 1417 O O . ALA B 1 47 ? -2.378 4.035 -0.210 1.00 20.69 46 ALA B O 1
ATOM 1419 N N . ARG B 1 48 ? -1.565 2.561 -1.712 1.00 21.51 47 ARG B N 1
ATOM 1420 C CA . ARG B 1 48 ? -2.865 1.943 -1.971 1.00 20.51 47 ARG B CA 1
ATOM 1421 C C . ARG B 1 48 ? -2.731 0.443 -1.808 1.00 18.71 47 ARG B C 1
ATOM 1422 O O . ARG B 1 48 ? -1.728 -0.143 -2.212 1.00 24.20 47 ARG B O 1
ATOM 1430 N N . ILE B 1 49 ? -3.732 -0.165 -1.187 1.00 18.09 48 ILE B N 1
ATOM 1431 C CA . ILE B 1 49 ? -3.759 -1.612 -1.035 1.00 15.65 48 ILE B CA 1
ATOM 1432 C C . ILE B 1 49 ? -4.887 -2.183 -1.885 1.00 17.36 48 ILE B C 1
ATOM 1433 O O . ILE B 1 49 ? -6.022 -1.701 -1.816 1.00 17.71 48 ILE B O 1
ATOM 1438 N N . TYR B 1 50 ? -4.560 -3.206 -2.671 1.00 17.17 49 TYR B N 1
ATOM 1439 C CA . TYR B 1 50 ? -5.521 -3.826 -3.592 1.00 18.49 49 TYR B CA 1
ATOM 1440 C C . TYR B 1 50 ? -5.829 -5.259 -3.190 1.00 15.12 49 TYR B C 1
ATOM 1441 O O . TYR B 1 50 ? -4.923 -6.028 -2.848 1.00 15.63 49 TYR B O 1
ATOM 1450 N N . THR B 1 51 ? -7.108 -5.628 -3.255 1.00 14.23 50 THR B N 1
ATOM 1451 C CA . THR B 1 51 ? -7.520 -7.001 -3.019 1.00 16.34 50 THR B CA 1
ATOM 1452 C C . THR B 1 51 ? -8.759 -7.302 -3.884 1.00 17.38 50 THR B C 1
ATOM 1453 O O . THR B 1 51 ? -9.657 -6.482 -4.005 1.00 20.48 50 THR B O 1
ATOM 1457 N N . ALA B 1 52 ? -8.783 -8.476 -4.496 1.00 15.65 51 ALA B N 1
ATOM 1458 C CA . ALA B 1 52 ? -9.856 -8.805 -5.441 1.00 19.03 51 ALA B CA 1
ATOM 1459 C C . ALA B 1 52 ? -10.944 -9.634 -4.805 1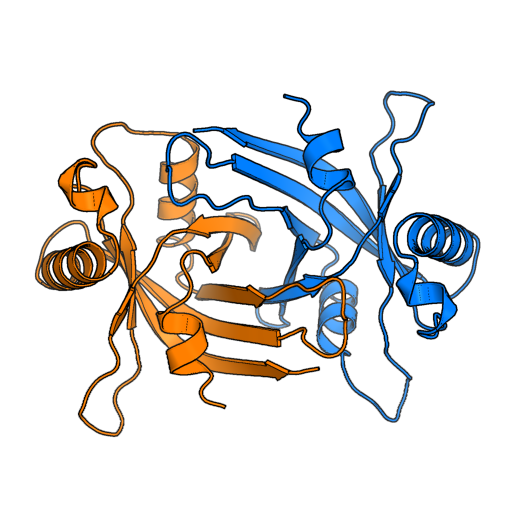.00 22.42 51 ALA B C 1
ATOM 1460 O O . ALA B 1 52 ? -10.688 -10.432 -3.898 1.00 23.26 51 ALA B O 1
ATOM 1462 N N . VAL B 1 53 ? -12.160 -9.477 -5.318 1.00 22.74 52 VAL B N 1
ATOM 1463 C CA . VAL B 1 53 ? -13.276 -10.311 -4.918 1.00 21.94 52 VAL B CA 1
ATOM 1464 C C . VAL B 1 53 ? -13.666 -11.122 -6.152 1.00 30.24 52 VAL B C 1
ATOM 1465 O O . VAL B 1 53 ? -13.864 -10.557 -7.219 1.00 30.56 52 VAL B O 1
ATOM 1469 N N . ASP B 1 54 ? -13.726 -12.441 -6.021 1.00 30.57 53 ASP B N 1
ATOM 1470 C CA A ASP B 1 54 ? -14.097 -13.289 -7.148 0.31 34.14 53 ASP B CA 1
ATOM 1471 C CA B ASP B 1 54 ? -14.110 -13.315 -7.127 0.69 34.15 53 ASP B CA 1
ATOM 1472 C C . ASP B 1 54 ? -15.514 -12.983 -7.631 1.00 35.42 53 ASP B C 1
ATOM 1473 O O . ASP B 1 54 ? -16.388 -12.603 -6.857 1.00 37.90 53 ASP B O 1
ATOM 1482 N N . ALA B 1 55 ? -15.736 -13.130 -8.927 1.00 38.75 54 ALA B N 1
ATOM 1483 C CA . ALA B 1 55 ? -17.077 -12.949 -9.460 1.00 42.05 54 ALA B CA 1
ATOM 1484 C C . ALA B 1 55 ? -17.354 -14.077 -10.435 1.00 41.31 54 ALA B C 1
ATOM 1485 O O . ALA B 1 55 ? -18.259 -13.991 -11.260 1.00 45.10 54 ALA B O 1
ATOM 1487 N N . LYS B 1 56 ? -16.621 -15.171 -10.275 1.00 39.64 55 LYS B N 1
ATOM 1488 C CA . LYS B 1 56 ? -16.862 -16.355 -11.083 1.00 40.76 55 LYS B CA 1
ATOM 1489 C C . LYS B 1 56 ? -18.126 -16.941 -10.486 1.00 36.92 55 LYS B C 1
ATOM 1490 O O . LYS B 1 56 ? -19.015 -17.427 -11.198 1.00 34.59 55 LYS B O 1
ATOM 1496 N N A ARG B 1 57 ? -18.163 -16.914 -9.162 0.48 34.46 56 ARG B N 1
ATOM 1497 N N B ARG B 1 57 ? -18.199 -16.884 -9.157 0.52 34.45 56 ARG B N 1
ATOM 1498 C CA A ARG B 1 57 ? -19.310 -17.325 -8.384 0.48 33.21 56 ARG B CA 1
ATOM 1499 C CA B ARG B 1 57 ? -19.349 -17.352 -8.388 0.52 33.19 56 ARG B CA 1
ATOM 1500 C C A ARG B 1 57 ? -19.748 -16.144 -7.500 0.48 34.14 56 ARG B C 1
ATOM 1501 C C B ARG B 1 57 ? -19.745 -16.340 -7.310 0.52 34.17 56 ARG B C 1
ATOM 1502 O O A ARG B 1 57 ? -18.919 -15.309 -7.117 0.48 32.90 56 ARG B O 1
ATOM 1503 O O B ARG B 1 57 ? -18.888 -15.866 -6.558 0.52 31.78 56 ARG B O 1
ATOM 1518 N N . LYS B 1 58 ? -21.038 -16.050 -7.199 0.68 26.71 57 LYS B N 1
ATOM 1519 C CA . LYS B 1 58 ? -21.523 -15.071 -6.211 1.00 31.89 57 LYS B CA 1
ATOM 1520 C C . LYS B 1 58 ? -21.731 -15.804 -4.890 1.00 29.69 57 LYS B C 1
ATOM 1521 O O . LYS B 1 58 ? -22.265 -16.916 -4.882 0.70 24.12 57 LYS B O 1
ATOM 1527 N N . THR B 1 59 ? -21.324 -15.205 -3.771 1.00 23.64 58 THR B N 1
ATOM 1528 C CA . THR B 1 59 ? -21.422 -15.875 -2.471 1.00 27.13 58 THR B CA 1
ATOM 1529 C C . THR B 1 59 ? -21.949 -14.876 -1.455 1.00 26.70 58 THR B C 1
ATOM 1530 O O . THR B 1 59 ? -21.729 -13.673 -1.606 1.00 28.41 58 THR B O 1
ATOM 1534 N N . THR B 1 60 ? -22.662 -15.361 -0.437 1.00 28.60 59 THR B N 1
ATOM 1535 C CA . THR B 1 60 ? -23.247 -14.456 0.544 1.00 28.35 59 THR B CA 1
ATOM 1536 C C . THR B 1 60 ? -22.134 -13.690 1.248 1.00 27.13 59 THR B C 1
ATOM 1537 O O . THR B 1 60 ? -22.280 -12.505 1.521 1.00 31.30 59 THR B O 1
ATOM 1541 N N . ARG B 1 61 ? -21.002 -14.338 1.490 1.00 28.34 60 ARG B N 1
ATOM 1542 C CA . ARG B 1 61 ? -19.946 -13.679 2.251 1.00 32.95 60 ARG B CA 1
ATOM 1543 C C . ARG B 1 61 ? -19.377 -12.520 1.439 1.00 28.41 60 ARG B C 1
ATOM 1544 O O . ARG B 1 61 ? -19.047 -11.468 1.995 1.00 31.16 60 ARG B O 1
ATOM 1552 N N . ASN B 1 62 ? -19.275 -12.691 0.128 1.00 27.59 61 ASN B N 1
ATOM 1553 C CA . ASN B 1 62 ? -18.640 -11.658 -0.673 1.00 25.81 61 ASN B CA 1
ATOM 1554 C C . ASN B 1 62 ? -19.603 -10.486 -0.874 1.00 24.50 61 ASN B C 1
ATOM 1555 O O . ASN B 1 62 ? -19.181 -9.332 -0.914 1.00 23.34 61 ASN B O 1
ATOM 1560 N N . LEU B 1 63 ? -20.906 -10.763 -0.950 1.00 24.19 62 LEU B N 1
ATOM 1561 C CA . LEU B 1 63 ? -21.864 -9.676 -1.157 1.00 21.94 62 LEU B CA 1
ATOM 1562 C C . LEU B 1 63 ? -21.919 -8.859 0.118 1.00 22.04 62 LEU B C 1
ATOM 1563 O O . LEU B 1 63 ? -22.117 -7.648 0.075 1.00 22.58 62 LEU B O 1
ATOM 1568 N N . ARG B 1 64 ? -21.748 -9.529 1.256 1.00 21.68 63 ARG B N 1
ATOM 1569 C CA . ARG B 1 64 ? -21.787 -8.837 2.536 1.00 23.87 63 ARG B CA 1
ATOM 1570 C C . ARG B 1 64 ? -20.650 -7.836 2.619 1.00 23.44 63 ARG B C 1
ATOM 1571 O O . ARG B 1 64 ? -20.844 -6.660 2.951 1.00 19.43 63 ARG B O 1
ATOM 1579 N N . ARG B 1 65 ? -19.460 -8.309 2.276 1.00 22.42 64 ARG B N 1
ATOM 1580 C CA . ARG B 1 65 ? -18.272 -7.472 2.361 1.00 22.08 64 ARG B CA 1
ATOM 1581 C C . ARG B 1 65 ? -18.351 -6.284 1.411 1.00 21.22 64 ARG B C 1
ATOM 1582 O O . ARG B 1 65 ? -18.025 -5.163 1.793 1.00 19.49 64 ARG B O 1
ATOM 1590 N N . LEU B 1 66 ? -18.805 -6.519 0.180 1.00 21.68 65 LEU B N 1
ATOM 1591 C CA . LEU B 1 66 ? -18.946 -5.432 -0.770 1.00 17.52 65 LEU B CA 1
ATOM 1592 C C . LEU B 1 66 ? -19.980 -4.416 -0.294 1.00 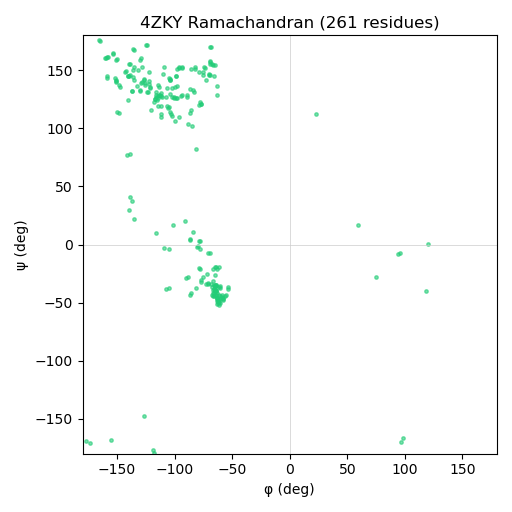21.37 65 LEU B C 1
ATOM 1593 O O . LEU B 1 66 ? -19.801 -3.201 -0.460 1.00 19.85 65 LEU B O 1
ATOM 1598 N N . ALA B 1 67 ? -21.072 -4.906 0.276 1.00 17.73 66 ALA B N 1
ATOM 1599 C CA . ALA B 1 67 ? -22.103 -4.003 0.761 1.00 18.76 66 ALA B CA 1
ATOM 1600 C C . ALA B 1 67 ? -21.582 -3.166 1.936 1.00 22.68 66 ALA B C 1
ATOM 1601 O O . ALA B 1 67 ? -21.891 -1.974 2.020 1.00 20.05 66 ALA B O 1
ATOM 1603 N N . ASN B 1 68 ? -20.782 -3.776 2.813 1.00 18.10 67 ASN B N 1
ATOM 1604 C CA . ASN B 1 68 ? -20.199 -3.027 3.941 1.00 18.85 67 ASN B CA 1
ATOM 1605 C C . ASN B 1 68 ? -19.376 -1.846 3.445 1.00 19.68 67 ASN B C 1
ATOM 1606 O O . ASN B 1 68 ? -19.480 -0.728 3.962 1.00 19.08 67 ASN B O 1
ATOM 1611 N N . ILE B 1 69 ? -18.530 -2.101 2.456 1.00 18.38 68 ILE B N 1
ATOM 1612 C CA . ILE B 1 69 ? -17.656 -1.062 1.933 1.00 18.00 68 ILE B CA 1
ATOM 1613 C C . ILE B 1 69 ? -18.444 0.032 1.209 1.00 18.75 68 ILE B C 1
ATOM 1614 O O . ILE B 1 69 ? -18.109 1.220 1.294 1.00 20.52 68 ILE B O 1
ATOM 1619 N N A ASP B 1 70 ? -19.482 -0.341 0.473 0.43 21.71 69 ASP B N 1
ATOM 1620 N N B ASP B 1 70 ? -19.488 -0.372 0.490 0.57 21.80 69 ASP B N 1
ATOM 1621 C CA A ASP B 1 70 ? -20.277 0.681 -0.202 0.43 23.44 69 ASP B CA 1
ATOM 1622 C CA B ASP B 1 70 ? -20.345 0.590 -0.197 0.57 23.45 69 ASP B CA 1
ATOM 1623 C C A ASP B 1 70 ? -21.029 1.540 0.820 0.43 24.21 69 ASP B C 1
ATOM 1624 C C B ASP B 1 70 ? -21.028 1.511 0.811 0.57 24.22 69 ASP B C 1
ATOM 1625 O O A ASP B 1 70 ? -21.286 2.718 0.583 0.43 24.76 69 ASP B O 1
ATOM 1626 O O B ASP B 1 70 ? -21.230 2.696 0.559 0.57 24.78 69 ASP B O 1
ATOM 1635 N N . ARG B 1 71 ? -21.380 0.946 1.954 1.00 21.08 70 ARG B N 1
ATOM 1636 C CA . ARG B 1 71 ? -22.124 1.664 2.986 1.00 21.97 70 ARG B CA 1
ATOM 1637 C C . ARG B 1 71 ? -21.215 2.599 3.794 1.00 26.34 70 ARG B C 1
ATOM 1638 O O . ARG B 1 71 ? -21.610 3.711 4.166 1.00 24.37 70 ARG B O 1
ATOM 1646 N N . ASP B 1 72 ? -19.999 2.134 4.076 1.00 21.01 71 ASP B N 1
ATOM 1647 C CA . ASP B 1 72 ? -19.032 2.878 4.888 1.00 20.75 71 ASP B CA 1
ATOM 1648 C C . ASP B 1 72 ? -17.630 2.504 4.429 1.00 18.02 71 ASP B C 1
ATOM 1649 O O . ASP B 1 72 ? -17.210 1.357 4.588 1.00 20.28 71 ASP B O 1
ATOM 1654 N N . SER B 1 73 ? -16.901 3.459 3.866 1.00 16.97 72 SER B N 1
ATOM 1655 C CA . SER B 1 73 ? -15.635 3.148 3.222 1.00 16.27 72 SER B CA 1
ATOM 1656 C C . SER B 1 73 ? -14.489 2.942 4.216 1.00 17.27 72 SER B C 1
ATOM 1657 O O . SER B 1 73 ? -13.393 2.577 3.811 1.00 19.27 72 SER B O 1
ATOM 1660 N N . ARG B 1 74 ? -14.745 3.135 5.508 1.00 17.83 73 ARG B N 1
ATOM 1661 C CA . ARG B 1 74 ? -13.669 3.041 6.503 1.00 17.08 73 ARG B CA 1
ATOM 1662 C C . ARG B 1 74 ? -13.286 1.588 6.814 1.00 15.92 73 ARG B C 1
ATOM 1663 O O . ARG B 1 74 ? -14.127 0.798 7.248 1.00 18.65 73 ARG B O 1
ATOM 1671 N N . VAL B 1 75 ? -12.012 1.256 6.576 1.00 15.66 74 VAL B N 1
ATOM 1672 C CA . VAL B 1 75 ? -11.497 -0.095 6.826 1.00 14.64 74 VAL B CA 1
ATOM 1673 C C . VAL B 1 75 ? -10.146 -0.083 7.513 1.00 17.30 74 VAL B C 1
ATOM 1674 O O . VAL B 1 75 ? -9.476 0.942 7.617 1.00 18.29 74 VAL B O 1
ATOM 1678 N N . SER B 1 76 ? -9.743 -1.251 7.982 1.00 15.94 75 SER B N 1
ATOM 1679 C CA . SER B 1 76 ? -8.422 -1.430 8.552 1.00 17.43 75 SER B CA 1
ATOM 1680 C C . SER B 1 76 ? -7.916 -2.792 8.072 1.00 15.01 75 SER B C 1
ATOM 1681 O O . SER B 1 76 ? -8.732 -3.707 7.904 1.00 16.20 75 SER B O 1
ATOM 1684 N N . LEU B 1 77 ? -6.612 -2.907 7.821 1.00 15.28 76 LEU B N 1
ATOM 1685 C CA . LEU B 1 77 ? -5.990 -4.186 7.474 1.00 13.03 76 LEU B CA 1
ATOM 1686 C C . LEU B 1 77 ? -4.791 -4.418 8.376 1.00 17.65 76 LEU B C 1
ATOM 1687 O O . LEU B 1 77 ? -4.034 -3.496 8.668 1.00 16.04 76 LEU B O 1
ATOM 1692 N N . LEU B 1 78 ? -4.619 -5.655 8.826 1.00 13.50 77 LEU B N 1
ATOM 1693 C CA . LEU B 1 78 ? -3.511 -5.967 9.722 1.00 13.69 77 LEU B CA 1
ATOM 1694 C C . LEU B 1 78 ? -2.739 -7.177 9.233 1.00 14.19 77 LEU B C 1
ATOM 1695 O O . LEU B 1 78 ? -3.324 -8.205 8.900 1.00 15.50 77 LEU B O 1
ATOM 1700 N N . VAL B 1 79 ? -1.427 -7.039 9.214 1.00 13.48 78 VAL B N 1
ATOM 1701 C CA . VAL B 1 79 ? -0.537 -8.167 9.023 1.00 12.20 78 VAL B CA 1
ATOM 1702 C C . VAL B 1 79 ? 0.137 -8.458 10.344 1.00 16.47 78 VAL B C 1
ATOM 1703 O O . VAL B 1 79 ? 0.681 -7.557 10.970 1.00 18.40 78 VAL B O 1
ATOM 1707 N N . ASP B 1 80 ? 0.078 -9.692 10.810 1.00 16.63 79 ASP B N 1
ATOM 1708 C CA . ASP B 1 80 ? 0.763 -9.943 12.082 1.00 17.48 79 ASP B CA 1
ATOM 1709 C C . ASP B 1 80 ? 1.683 -11.137 11.941 1.00 22.42 79 ASP B C 1
ATOM 1710 O O . ASP B 1 80 ? 1.470 -12.021 11.105 1.00 24.93 79 ASP B O 1
ATOM 1715 N N . HIS B 1 81 ? 2.736 -11.139 12.747 1.00 22.09 80 HIS B N 1
ATOM 1716 C CA . HIS B 1 81 ? 3.669 -12.252 12.759 1.00 24.30 80 HIS B CA 1
ATOM 1717 C C . HIS B 1 81 ? 3.728 -12.862 14.141 1.00 22.98 80 HIS B C 1
ATOM 1718 O O . HIS B 1 81 ? 4.122 -12.188 15.086 1.00 19.81 80 HIS B O 1
ATOM 1725 N N . TYR B 1 82 ? 3.306 -14.121 14.257 1.00 23.18 81 TYR B N 1
ATOM 1726 C CA . TYR B 1 82 ? 3.401 -14.832 15.523 1.00 25.97 81 TYR B CA 1
ATOM 1727 C C . TYR B 1 82 ? 4.615 -15.735 15.551 1.00 27.09 81 TYR B C 1
ATOM 1728 O O . TYR B 1 82 ? 4.977 -16.325 14.541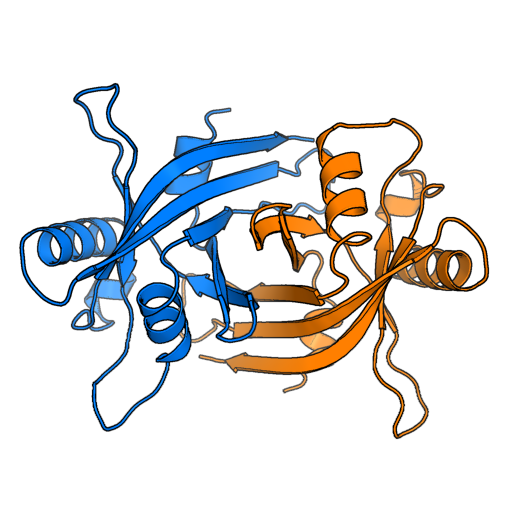 1.00 25.58 81 TYR B O 1
ATOM 1737 N N . SER B 1 83 ? 5.208 -15.846 16.736 1.00 26.25 82 SER B N 1
ATOM 1738 C CA . SER B 1 83 ? 6.273 -16.802 17.010 1.00 31.81 82 SER B CA 1
ATOM 1739 C C . SER B 1 83 ? 6.102 -17.325 18.421 1.00 33.24 82 SER B C 1
ATOM 1740 O O . SER B 1 83 ? 5.614 -16.605 19.294 1.00 32.07 82 SER B O 1
ATOM 1743 N N . ASP B 1 84 ? 6.484 -18.571 18.667 1.00 34.27 83 ASP B N 1
ATOM 1744 C CA . ASP B 1 84 ? 6.422 -19.072 20.032 1.00 36.12 83 ASP B CA 1
ATOM 1745 C C . ASP B 1 84 ? 7.446 -18.326 20.893 1.00 38.48 83 ASP B C 1
ATOM 1746 O O . ASP B 1 84 ? 7.316 -18.267 22.119 1.00 39.48 83 ASP B O 1
ATOM 1751 N N . ASP B 1 85 ? 8.447 -17.743 20.237 1.00 34.49 84 ASP B N 1
ATOM 1752 C CA . ASP B 1 85 ? 9.372 -16.812 20.878 1.00 32.93 84 ASP B CA 1
ATOM 1753 C C . ASP B 1 85 ? 8.747 -15.424 20.851 1.00 31.87 84 ASP B C 1
ATOM 1754 O O . ASP B 1 85 ? 8.783 -14.7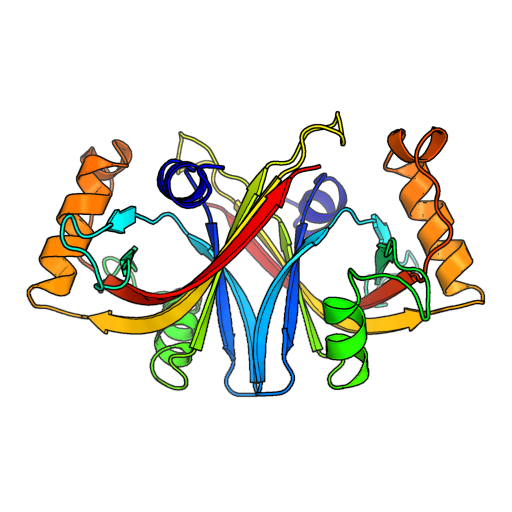53 19.825 1.00 31.90 84 ASP B O 1
ATOM 1759 N N . TRP B 1 86 ? 8.193 -14.988 21.980 1.00 33.56 85 TRP B N 1
ATOM 1760 C CA . TRP B 1 86 ? 7.421 -13.749 22.015 1.00 29.20 85 TRP B CA 1
ATOM 1761 C C . TRP B 1 86 ? 8.277 -12.495 21.856 1.00 30.13 85 TRP B C 1
ATOM 1762 O O . TRP B 1 86 ? 7.744 -11.395 21.727 1.00 27.71 85 TRP B O 1
ATOM 1773 N N . THR B 1 87 ? 9.601 -12.643 21.857 1.00 30.13 86 THR B N 1
ATOM 1774 C CA . THR B 1 87 ? 10.457 -11.491 21.599 1.00 27.53 86 THR B CA 1
ATOM 1775 C C . THR B 1 87 ? 10.547 -11.214 20.098 1.00 29.80 86 THR B C 1
ATOM 1776 O O . THR B 1 87 ? 11.188 -10.258 19.679 1.00 28.96 86 THR B O 1
ATOM 1780 N N . GLN B 1 88 ? 9.906 -12.046 19.283 1.00 29.31 87 GLN B N 1
ATOM 1781 C CA . GLN B 1 88 ? 9.989 -11.853 17.836 1.00 30.26 87 GLN B CA 1
ATOM 1782 C C . GLN B 1 88 ? 8.640 -11.518 17.209 1.00 24.15 87 GLN B C 1
ATOM 1783 O O . GLN B 1 88 ? 8.519 -11.525 15.982 1.00 26.22 87 GLN B O 1
ATOM 1789 N N . LEU B 1 89 ? 7.644 -11.249 18.049 1.00 24.48 88 LEU B N 1
ATOM 1790 C CA . LEU B 1 89 ? 6.328 -10.831 17.564 1.00 23.69 88 LEU B CA 1
ATOM 1791 C C . LEU B 1 89 ? 6.420 -9.462 16.875 1.00 24.67 88 LEU B C 1
ATOM 1792 O O . LEU B 1 89 ? 7.210 -8.609 17.273 1.00 22.08 88 LEU B O 1
ATOM 1797 N N . TRP B 1 90 ? 5.615 -9.257 15.829 1.00 20.77 89 TRP B N 1
ATOM 1798 C CA . TRP B 1 90 ? 5.450 -7.916 15.272 1.00 18.94 89 TRP B CA 1
ATOM 1799 C C . TRP B 1 90 ? 4.141 -7.846 14.506 1.00 19.65 89 TRP B C 1
ATOM 1800 O O . TRP B 1 90 ? 3.563 -8.880 14.161 1.00 17.18 89 TRP B O 1
ATOM 1811 N N . TRP B 1 91 ? 3.664 -6.632 14.268 1.00 16.63 90 TRP B N 1
ATOM 1812 C CA . TRP B 1 91 ? 2.506 -6.456 13.395 1.00 17.61 90 TRP B CA 1
ATOM 1813 C C . TRP B 1 91 ? 2.581 -5.110 12.701 1.00 17.70 90 TRP B C 1
ATOM 1814 O O . TRP B 1 91 ? 3.281 -4.209 13.140 1.00 17.47 90 TRP B O 1
ATOM 1825 N N . VAL B 1 92 ? 1.859 -4.980 11.594 1.00 15.64 91 VAL B N 1
ATOM 1826 C CA . VAL B 1 92 ? 1.781 -3.715 10.875 1.00 14.91 91 VAL B CA 1
ATOM 1827 C C . VAL B 1 92 ? 0.312 -3.521 10.482 1.00 16.84 91 VAL B C 1
ATOM 1828 O O . VAL B 1 92 ? -0.332 -4.450 9.977 1.00 14.86 91 VAL B O 1
ATOM 1832 N N . ARG B 1 93 ? -0.235 -2.336 10.733 1.00 16.84 92 ARG B N 1
ATOM 1833 C CA . ARG B 1 93 ? -1.636 -2.069 10.417 1.00 14.68 92 ARG B CA 1
ATOM 1834 C C . ARG B 1 93 ? -1.762 -0.898 9.473 1.00 15.71 92 ARG B C 1
ATOM 1835 O O . ARG B 1 93 ? -1.002 0.063 9.552 1.00 16.39 92 ARG B O 1
ATOM 1843 N N . ALA B 1 94 ? -2.692 -1.010 8.533 1.00 13.93 93 ALA B N 1
ATOM 1844 C CA . ALA B 1 94 ? -3.044 0.094 7.645 1.00 16.13 93 ALA B CA 1
ATOM 1845 C C . ALA B 1 94 ? -4.489 0.463 7.878 1.00 15.78 93 ALA B C 1
ATOM 1846 O O . ALA B 1 94 ? -5.373 -0.402 7.823 1.00 16.69 93 ALA B O 1
ATOM 1848 N N . ASP B 1 95 ? -4.733 1.739 8.173 1.00 16.25 94 ASP B N 1
ATOM 1849 C CA . ASP B 1 95 ? -6.092 2.268 8.235 1.00 15.00 94 ASP B CA 1
ATOM 1850 C C . ASP B 1 95 ? -6.353 3.080 6.983 1.00 16.76 94 ASP B C 1
ATOM 1851 O O . ASP B 1 95 ? -5.468 3.784 6.494 1.00 20.13 94 ASP B O 1
ATOM 1856 N N . GLY B 1 96 ? -7.565 2.994 6.449 1.00 16.43 95 GLY B N 1
ATOM 1857 C CA . GLY B 1 96 ? -7.804 3.679 5.195 1.00 17.78 95 GLY B CA 1
ATOM 1858 C C . GLY B 1 96 ? -9.233 3.684 4.711 1.00 14.26 95 GLY B C 1
ATOM 1859 O O . GLY B 1 96 ? -10.173 3.323 5.446 1.00 17.97 95 GLY B O 1
ATOM 1860 N N . VAL B 1 97 ? -9.392 4.151 3.477 1.00 17.67 96 VAL B N 1
ATOM 1861 C CA . VAL B 1 97 ? -10.700 4.342 2.885 1.00 20.46 96 VAL B CA 1
ATOM 1862 C C . VAL B 1 97 ? -10.784 3.434 1.679 1.00 17.81 96 VAL B C 1
ATOM 1863 O O . VAL B 1 97 ? -9.934 3.519 0.759 1.00 18.77 96 VAL B O 1
ATOM 1867 N N . ALA B 1 98 ? -11.788 2.555 1.673 1.00 16.50 97 ALA B N 1
ATOM 1868 C CA . ALA B 1 98 ? -11.893 1.555 0.593 1.00 17.70 97 ALA B CA 1
ATOM 1869 C C . ALA B 1 98 ? -12.907 1.958 -0.473 1.00 20.22 97 ALA B C 1
ATOM 1870 O O . ALA B 1 98 ? -14.005 2.400 -0.151 1.00 20.13 97 ALA B O 1
ATOM 1872 N N . THR B 1 99 ? -12.519 1.783 -1.731 1.00 17.66 98 THR B N 1
ATOM 1873 C CA . THR B 1 99 ? -13.419 1.981 -2.868 1.00 19.92 98 THR B CA 1
ATOM 1874 C C . THR B 1 99 ? -13.453 0.700 -3.696 1.00 18.47 98 THR B C 1
ATOM 1875 O O . THR B 1 99 ? -12.399 0.138 -4.004 1.00 21.29 98 THR B O 1
ATOM 1879 N N . THR B 1 100 ? -14.653 0.230 -4.041 1.00 19.72 99 THR B N 1
ATOM 1880 C CA . THR B 1 100 ? -14.799 -0.973 -4.856 1.00 19.47 99 THR B CA 1
ATOM 1881 C C . THR B 1 100 ? -14.920 -0.586 -6.327 1.00 20.45 99 THR B C 1
ATOM 1882 O O . THR B 1 100 ? -15.718 0.277 -6.675 1.00 21.44 99 THR B O 1
ATOM 1886 N N . HIS B 1 101 ? -14.100 -1.208 -7.156 1.00 19.89 100 HIS B N 1
ATOM 1887 C CA . HIS B 1 101 ? -14.091 -0.929 -8.597 1.00 19.97 100 HIS B CA 1
ATOM 1888 C C . HIS B 1 101 ? -14.510 -2.155 -9.383 1.00 23.90 100 HIS B C 1
ATOM 1889 O O . HIS B 1 101 ? -13.925 -3.228 -9.227 1.00 21.34 100 HIS B O 1
ATOM 1896 N N . HIS B 1 102 ? -15.485 -1.991 -10.287 1.00 24.62 101 HIS B N 1
ATOM 1897 C CA . HIS B 1 102 ? -15.980 -3.135 -11.050 1.00 24.55 101 HIS B CA 1
ATOM 1898 C C . HIS B 1 102 ? -15.450 -3.079 -12.479 1.00 25.69 101 HIS B C 1
ATOM 1899 O O . HIS B 1 102 ? -15.643 -4.004 -13.259 1.00 31.59 101 HIS B O 1
ATOM 1906 N N . SER B 1 103 ? -14.740 -2.004 -12.784 1.00 23.18 102 SER B N 1
ATOM 1907 C CA . SER B 1 103 ? -14.026 -1.868 -14.049 1.00 25.32 102 SER B CA 1
ATOM 1908 C C . SER B 1 103 ? -13.048 -0.714 -13.949 1.00 28.74 102 SER B C 1
ATOM 1909 O O . SER B 1 103 ? -12.997 -0.031 -12.926 1.00 27.11 102 SER B O 1
ATOM 1912 N N . GLY B 1 104 ? -12.257 -0.505 -15.001 1.00 25.93 103 GLY B N 1
ATOM 1913 C CA . GLY B 1 104 ? -11.422 0.678 -15.074 1.00 26.39 103 GLY B CA 1
ATOM 1914 C C . GLY B 1 104 ? -9.998 0.449 -14.625 1.00 28.60 103 GLY B C 1
ATOM 1915 O O . GLY B 1 104 ? -9.588 -0.688 -14.376 1.00 29.67 103 GLY B O 1
ATOM 1916 N N . ASP B 1 105 ? -9.257 1.541 -14.484 1.00 29.02 104 ASP B N 1
ATOM 1917 C CA . ASP B 1 105 ? -7.822 1.469 -14.260 1.00 28.98 104 ASP B CA 1
ATOM 1918 C C . ASP B 1 105 ? -7.456 0.852 -12.904 1.00 29.46 104 ASP B C 1
ATOM 1919 O O . ASP B 1 105 ? -6.404 0.221 -12.786 1.00 28.87 104 ASP B O 1
ATOM 1924 N N . GLU B 1 106 ? -8.297 1.050 -11.890 1.00 26.25 105 GLU B N 1
ATOM 1925 C CA . GLU B 1 106 ? -7.995 0.487 -10.554 1.00 28.14 105 GLU B CA 1
ATOM 1926 C C . GLU B 1 106 ? -8.013 -1.032 -10.596 1.00 25.71 105 GLU B C 1
ATOM 1927 O O . GLU B 1 106 ? -7.197 -1.691 -9.945 1.00 24.88 105 GLU B O 1
ATOM 1933 N N . VAL B 1 107 ? -8.955 -1.586 -11.347 1.00 26.67 106 VAL B N 1
ATOM 1934 C CA . VAL B 1 107 ? -9.007 -3.018 -11.560 1.00 24.68 106 VAL B CA 1
ATOM 1935 C C . VAL B 1 107 ? -7.746 -3.478 -12.279 1.00 27.24 106 VAL B C 1
ATOM 1936 O O . VAL B 1 107 ? -7.117 -4.443 -11.862 1.00 20.31 106 VAL B O 1
ATOM 1940 N N . ALA B 1 108 ? -7.352 -2.784 -13.350 1.00 26.49 107 ALA B N 1
ATOM 1941 C CA . ALA B 1 108 ? -6.116 -3.131 -14.049 1.00 27.91 107 ALA B CA 1
ATOM 1942 C C . ALA B 1 108 ? -4.895 -3.081 -13.124 1.00 26.11 107 ALA B C 1
ATOM 1943 O O . ALA B 1 108 ? -4.047 -3.974 -13.155 1.00 26.54 107 ALA B O 1
ATOM 1945 N N . THR B 1 109 ? -4.792 -2.020 -12.332 1.00 26.82 108 THR B N 1
ATOM 1946 C CA . THR B 1 109 ? -3.655 -1.838 -11.426 1.00 28.18 108 THR B CA 1
ATOM 1947 C C . THR B 1 109 ? -3.610 -2.946 -10.370 1.00 25.33 108 THR B C 1
ATOM 1948 O O . THR B 1 109 ? -2.546 -3.527 -10.099 1.00 25.26 108 THR B O 1
ATOM 1952 N N . GLY B 1 110 ? -4.767 -3.233 -9.786 1.00 25.72 109 GLY B N 1
ATOM 1953 C CA . GLY B 1 110 ? -4.886 -4.290 -8.789 1.00 22.26 109 GLY B CA 1
ATOM 1954 C C . GLY B 1 110 ? -4.531 -5.656 -9.338 1.00 24.32 109 GLY B C 1
ATOM 1955 O O . GLY B 1 110 ? -3.755 -6.398 -8.733 1.00 19.77 109 GLY B O 1
ATOM 1956 N N . TYR B 1 111 ? -5.109 -6.005 -10.487 1.00 22.15 110 TYR B N 1
ATOM 1957 C CA . TYR B 1 111 ? -4.815 -7.291 -11.114 1.00 25.96 110 TYR B CA 1
ATOM 1958 C C . TYR B 1 111 ? -3.323 -7.466 -11.360 1.00 19.74 110 TYR B C 1
ATOM 1959 O O . TYR B 1 111 ? -2.777 -8.532 -11.090 1.00 22.16 110 TYR B O 1
ATOM 1968 N N . ALA B 1 112 ? -2.667 -6.425 -11.874 1.00 24.77 111 ALA B N 1
ATOM 1969 C CA . ALA B 1 112 ? -1.235 -6.476 -12.211 1.00 25.78 111 ALA B CA 1
ATOM 1970 C C . ALA B 1 112 ? -0.389 -6.723 -10.965 1.00 24.81 111 ALA B C 1
ATOM 1971 O O . ALA B 1 112 ? 0.487 -7.585 -10.952 1.00 24.66 111 ALA B O 1
ATOM 1973 N N . LEU B 1 113 ? -0.653 -5.954 -9.919 1.00 21.80 112 LEU B N 1
ATOM 1974 C CA . LEU B 1 113 ? 0.070 -6.125 -8.658 1.00 23.95 112 LEU B CA 1
ATOM 1975 C C . LEU B 1 113 ? -0.161 -7.492 -8.019 1.00 19.09 112 LEU B C 1
ATOM 1976 O O . LEU B 1 113 ? 0.774 -8.095 -7.489 1.00 22.02 112 LEU B O 1
ATOM 1981 N N . LEU B 1 114 ? -1.399 -7.970 -8.047 1.00 19.31 113 LEU B N 1
ATOM 1982 C CA . LEU B 1 114 ? -1.726 -9.278 -7.485 1.00 14.45 113 LEU B CA 1
ATOM 1983 C C . LEU B 1 114 ? -1.049 -10.426 -8.243 1.00 18.96 113 LEU B C 1
ATOM 1984 O O . LEU B 1 114 ? -0.531 -11.360 -7.607 1.00 19.16 113 LEU B O 1
ATOM 1989 N N . ARG B 1 115 ? -1.065 -10.368 -9.582 1.00 20.84 114 ARG B N 1
ATOM 1990 C CA . ARG B 1 115 ? -0.383 -11.391 -10.384 1.00 22.01 114 ARG B CA 1
ATOM 1991 C C . ARG B 1 115 ? 1.130 -11.360 -10.180 1.00 21.18 114 ARG B C 1
ATOM 1992 O O . ARG B 1 115 ? 1.779 -12.405 -10.203 1.00 24.18 114 ARG B O 1
ATOM 2000 N N . ALA B 1 116 ? 1.694 -10.176 -9.993 1.00 22.08 115 ALA B N 1
ATOM 2001 C CA . ALA B 1 116 ? 3.119 -10.061 -9.729 1.00 21.75 115 ALA B CA 1
ATOM 2002 C C . ALA B 1 116 ? 3.481 -10.691 -8.379 1.00 27.28 115 ALA B C 1
ATOM 2003 O O . ALA B 1 116 ? 4.556 -11.280 -8.226 1.00 26.87 115 ALA B O 1
ATOM 2005 N N . LYS B 1 117 ? 2.580 -10.589 -7.399 1.00 21.12 116 LYS B N 1
ATOM 2006 C CA . LYS B 1 117 ? 2.886 -11.079 -6.059 1.00 17.83 116 LYS B CA 1
ATOM 2007 C C . LYS B 1 117 ? 2.590 -12.570 -5.851 1.00 18.66 116 LYS B C 1
ATOM 2008 O O . LYS B 1 117 ? 3.365 -13.271 -5.176 1.00 24.03 116 LYS B O 1
ATOM 2014 N N . TYR B 1 118 ? 1.458 -13.045 -6.374 1.00 17.41 117 TYR B N 1
ATOM 2015 C CA . TYR B 1 118 ? 0.978 -14.407 -6.115 1.00 16.56 117 TYR B CA 1
ATOM 2016 C C . TYR B 1 118 ? 1.035 -15.296 -7.340 1.00 21.73 117 TYR B C 1
ATOM 2017 O O . TYR B 1 118 ? 0.267 -15.091 -8.289 1.00 22.67 117 TYR B O 1
ATOM 2026 N N . HIS B 1 119 ? 1.912 -16.295 -7.300 1.00 21.58 118 HIS B N 1
ATOM 2027 C CA . HIS B 1 119 ? 2.021 -17.230 -8.428 1.00 23.52 118 HIS B CA 1
ATOM 2028 C C . HIS B 1 119 ? 0.728 -18.026 -8.602 1.00 25.69 118 HIS B C 1
ATOM 2029 O O . HIS B 1 119 ? 0.471 -18.589 -9.676 1.00 26.69 118 HIS B O 1
ATOM 2036 N N . GLN B 1 120 ? -0.089 -18.080 -7.552 1.00 21.73 119 GLN B N 1
ATOM 2037 C CA . GLN B 1 120 ? -1.317 -18.874 -7.585 1.00 21.69 119 GLN B CA 1
ATOM 2038 C C . GLN B 1 120 ? -2.298 -18.373 -8.639 1.00 26.44 119 GLN B C 1
ATOM 2039 O O . GLN B 1 120 ? -3.158 -19.121 -9.105 1.00 26.30 119 GLN B O 1
ATOM 2045 N N . TYR B 1 121 ? -2.140 -17.122 -9.034 1.00 23.25 120 TYR B N 1
ATOM 2046 C CA . TYR B 1 121 ? -3.031 -16.515 -10.003 1.00 25.56 120 TYR B CA 1
ATOM 2047 C C . TYR B 1 121 ? -2.690 -16.951 -11.420 1.00 32.12 120 TYR B C 1
ATOM 2048 O O . TYR B 1 121 ? -3.316 -16.499 -12.380 1.00 33.25 120 TYR B O 1
ATOM 2057 N N . GLU B 1 122 ? -1.709 -17.841 -11.544 1.00 28.23 121 GLU B N 1
ATOM 2058 C CA . GLU B 1 122 ? -1.421 -18.467 -12.831 1.00 34.80 121 GLU B CA 1
ATOM 2059 C C . GLU B 1 122 ? -2.500 -19.502 -13.102 1.00 36.91 121 GLU B C 1
ATOM 2060 O O . GLU B 1 122 ? -2.779 -19.832 -14.254 1.00 37.33 121 GLU B O 1
ATOM 2066 N N . ARG B 1 123 ? -3.066 -20.047 -12.027 1.00 34.50 122 ARG B N 1
ATOM 2067 C CA . ARG B 1 123 ? -4.142 -21.035 -12.119 1.00 37.28 122 ARG B CA 1
ATOM 2068 C C . ARG B 1 123 ? -5.502 -20.473 -11.705 1.00 41.00 122 ARG B C 1
ATOM 2069 O O . ARG B 1 123 ? -6.528 -20.806 -12.297 1.00 43.52 122 ARG B O 1
ATOM 2077 N N . VAL B 1 124 ? -5.511 -19.630 -10.679 1.00 34.75 123 VAL B N 1
ATOM 2078 C CA . VAL B 1 124 ? -6.760 -19.078 -10.149 1.00 32.67 123 VAL B CA 1
ATOM 2079 C C . VAL B 1 124 ? -7.210 -17.850 -10.933 1.00 34.93 123 VAL B C 1
ATOM 2080 O O . VAL B 1 124 ? -6.405 -16.966 -11.229 1.00 36.38 123 VAL B O 1
ATOM 2084 N N . SER B 1 125 ? -8.492 -17.813 -11.293 1.00 39.38 124 SER B N 1
ATOM 2085 C CA . SER B 1 125 ? -9.021 -16.734 -12.122 1.00 39.86 124 SER B CA 1
ATOM 2086 C C . SER B 1 125 ? -9.065 -15.397 -11.386 1.00 37.31 124 SER B C 1
ATOM 2087 O O . SER B 1 125 ? -9.118 -15.340 -10.152 1.00 39.08 124 SER B O 1
ATOM 2090 N N . LEU B 1 126 ? -9.040 -14.323 -12.162 1.00 40.64 125 LEU B N 1
ATOM 2091 C CA . LEU B 1 126 ? -9.040 -12.982 -11.616 1.00 40.65 125 LEU B CA 1
ATOM 2092 C C . LEU B 1 126 ? -9.918 -12.072 -12.473 1.00 43.68 125 LEU B C 1
ATOM 2093 O O . LEU B 1 126 ? -9.402 -11.295 -13.271 1.00 47.33 125 LEU B O 1
ATOM 2098 N N . ASP B 1 127 ? -11.238 -12.183 -12.320 1.00 44.02 126 ASP B N 1
ATOM 2099 C CA . ASP B 1 127 ? -12.171 -11.369 -13.107 1.00 51.07 126 ASP B CA 1
ATOM 2100 C C . ASP B 1 127 ? -13.353 -10.844 -12.282 1.00 51.60 126 ASP B C 1
ATOM 2101 O O . ASP B 1 127 ? -14.493 -10.829 -12.748 1.00 56.44 126 ASP B O 1
ATOM 2106 N N . GLY B 1 128 ? -13.075 -10.420 -11.056 1.00 39.98 127 GLY B N 1
ATOM 2107 C CA . GLY B 1 128 ? -14.086 -9.837 -10.193 1.00 34.38 127 GLY B CA 1
ATOM 2108 C C . GLY B 1 128 ? -13.715 -8.409 -9.840 1.00 27.27 127 GLY B C 1
ATOM 2109 O O . GLY B 1 128 ? -12.716 -7.891 -10.329 1.00 28.33 127 GLY B O 1
ATOM 2110 N N . PRO B 1 129 ? -14.528 -7.754 -8.998 1.00 25.04 128 PRO B N 1
ATOM 2111 C CA . PRO B 1 129 ? -14.208 -6.368 -8.667 1.00 23.12 128 PRO B CA 1
ATOM 2112 C C . PRO B 1 129 ? -12.958 -6.290 -7.806 1.00 21.53 128 PRO B C 1
ATOM 2113 O O . PRO B 1 129 ? -12.613 -7.267 -7.123 1.00 23.68 128 PRO B O 1
ATOM 2117 N N . VAL B 1 130 ? -12.309 -5.134 -7.830 1.00 18.81 129 VAL B N 1
ATOM 2118 C CA . VAL B 1 130 ? -11.113 -4.897 -7.032 1.00 19.53 129 VAL B CA 1
ATOM 2119 C C . VAL B 1 130 ? -11.404 -3.839 -5.980 1.00 21.84 129 VAL B C 1
ATOM 2120 O O . VAL B 1 130 ? -11.921 -2.769 -6.298 1.00 21.48 129 VAL B O 1
ATOM 2124 N N . ILE B 1 131 ? -11.077 -4.140 -4.723 1.00 16.77 130 ILE B N 1
ATOM 2125 C CA . ILE B 1 131 ? -11.179 -3.171 -3.649 1.00 17.14 130 ILE B CA 1
ATOM 2126 C C . ILE B 1 131 ? -9.863 -2.436 -3.589 1.00 16.43 130 ILE B C 1
ATOM 2127 O O . ILE B 1 131 ? -8.815 -3.071 -3.524 1.00 16.86 130 ILE B O 1
ATOM 2132 N N . SER B 1 132 ? -9.918 -1.107 -3.637 1.00 18.61 131 SER B N 1
ATOM 2133 C CA . SER B 1 132 ? -8.716 -0.289 -3.579 1.00 17.60 131 SER B CA 1
ATOM 2134 C C . SER B 1 132 ? -8.745 0.519 -2.300 1.00 17.88 131 SER B C 1
ATOM 2135 O O . SER B 1 132 ? -9.669 1.304 -2.073 1.00 19.94 131 SER B O 1
ATOM 2138 N N . VAL B 1 133 ? -7.755 0.311 -1.442 1.00 16.86 132 VAL B N 1
ATOM 2139 C CA . VAL B 1 133 ? -7.754 1.012 -0.176 1.00 15.55 132 VAL B CA 1
ATOM 2140 C C . VAL B 1 133 ? -6.710 2.105 -0.168 1.00 17.96 132 VAL B C 1
ATOM 2141 O O . VAL B 1 133 ? -5.528 1.834 -0.323 1.00 19.32 132 VAL B O 1
ATOM 2145 N N . GLU B 1 134 ? -7.154 3.340 0.012 1.00 18.39 133 GLU B N 1
ATOM 2146 C CA . GLU B 1 134 ? -6.234 4.451 0.137 1.00 20.86 133 GLU B CA 1
ATOM 2147 C C . GLU B 1 134 ? -5.813 4.549 1.589 1.00 17.29 133 GLU B C 1
ATOM 2148 O O . GLU B 1 134 ? -6.639 4.785 2.457 1.00 19.97 133 GLU B O 1
ATOM 2154 N N . VAL B 1 135 ? -4.534 4.328 1.852 1.00 17.58 134 VAL B N 1
ATOM 2155 C CA . VAL B 1 135 ? -4.065 4.286 3.241 1.00 16.00 134 VAL B CA 1
ATOM 2156 C C . VAL B 1 135 ? -3.939 5.670 3.850 1.00 22.57 134 VAL B C 1
ATOM 2157 O O . VAL B 1 135 ? -3.227 6.524 3.328 1.00 22.90 134 VAL B O 1
ATOM 2161 N N . SER B 1 136 ? -4.667 5.905 4.933 1.00 19.94 135 SER B N 1
ATOM 2162 C CA . SER B 1 136 ? -4.561 7.177 5.635 1.00 19.67 135 SER B CA 1
ATOM 2163 C C . SER B 1 136 ? -3.490 7.125 6.715 1.00 24.58 135 SER B C 1
ATOM 2164 O O . SER B 1 136 ? -2.899 8.146 7.054 1.00 22.30 135 SER B O 1
ATOM 2167 N N . ARG B 1 137 ? -3.240 5.947 7.274 1.00 19.61 136 ARG B N 1
ATOM 2168 C CA . ARG B 1 137 ? -2.164 5.843 8.247 1.00 22.18 136 ARG B CA 1
ATOM 2169 C C . ARG B 1 137 ? -1.657 4.429 8.404 1.00 19.46 136 ARG B C 1
ATOM 2170 O O . ARG B 1 137 ? -2.411 3.463 8.311 1.00 20.74 136 ARG B O 1
ATOM 2178 N N . TRP B 1 138 ? -0.354 4.340 8.629 1.00 21.58 137 TRP B N 1
ATOM 2179 C CA . TRP B 1 138 ? 0.318 3.098 8.962 1.00 19.58 137 TRP B CA 1
ATOM 2180 C C . TRP B 1 138 ? 0.643 3.104 10.438 1.00 24.64 137 TRP B C 1
ATOM 2181 O O . TRP B 1 138 ? 0.923 4.163 11.017 1.00 22.81 137 TRP B O 1
ATOM 2192 N N . ALA B 1 139 ? 0.543 1.939 11.064 1.00 20.24 138 ALA B N 1
ATOM 2193 C CA . ALA B 1 139 ? 0.975 1.765 12.448 1.00 20.17 138 ALA B CA 1
ATOM 2194 C C . ALA B 1 139 ? 1.769 0.473 12.543 1.00 24.37 138 ALA B C 1
ATOM 2195 O O . ALA B 1 139 ? 1.568 -0.429 11.745 1.00 19.95 138 ALA B O 1
ATOM 2197 N N . SER B 1 140 ? 2.691 0.371 13.487 1.00 19.00 139 SER B N 1
ATOM 2198 C CA . SER B 1 140 ? 3.427 -0.882 13.614 1.00 21.63 139 SER B CA 1
ATOM 2199 C C . SER B 1 140 ? 3.923 -1.088 15.029 1.00 23.85 139 SER B C 1
ATOM 2200 O O . SER B 1 140 ? 3.964 -0.159 15.837 1.00 22.83 139 SER B O 1
ATOM 2203 N N . TRP B 1 141 ? 4.295 -2.323 15.319 1.00 21.01 140 TRP B N 1
ATOM 2204 C CA . TRP B 1 141 ? 4.844 -2.658 16.619 1.00 19.05 140 TRP B CA 1
ATOM 2205 C C . TRP B 1 141 ? 5.810 -3.830 16.475 1.00 26.35 140 TRP B C 1
ATOM 2206 O O . TRP B 1 141 ? 5.569 -4.743 15.677 1.00 20.33 140 TRP B O 1
ATOM 2217 N N . GLN B 1 142 ? 6.914 -3.787 17.223 1.00 25.56 141 GLN B N 1
ATOM 2218 C CA . GLN B 1 142 ? 7.809 -4.934 17.335 1.00 21.68 141 GLN B CA 1
ATOM 2219 C C . GLN B 1 142 ? 8.009 -5.257 18.805 1.00 28.38 141 GLN B C 1
ATOM 2220 O O . GLN B 1 142 ? 8.089 -4.356 19.635 1.00 28.77 141 GLN B O 1
ATOM 2226 N N . ALA B 1 143 ? 8.090 -6.541 19.119 1.00 26.28 142 ALA B N 1
ATOM 2227 C CA . ALA B 1 143 ? 8.414 -6.972 20.470 1.00 28.89 142 ALA B CA 1
ATOM 2228 C C . ALA B 1 143 ? 9.830 -6.532 20.815 1.00 33.58 142 ALA B C 1
ATOM 2229 O O . ALA B 1 143 ? 10.680 -6.379 19.931 1.00 35.96 142 ALA B O 1
#